Protein AF-A0A2N5Z2W6-F1 (afdb_monomer_lite)

Secondary structure (DSSP, 8-state):
----------------------------------S-EEEEEEESSEEEEEEEES-EEE-TTSS-EEEE-TT-EEEEEEEETTEEEEEEEEE-TTS-EEEEEEETTEEE-IIIIIHHHHHHHHHHHHHHH-TTHHHHHHHHHHHHHHHHHHHHHHHHHHSTTS-S-------TT--EEEEESS--HHHHHHHHHHHTS---HHHHHHHHHHHHT-S-HHHHHHHHHHHHHH----HHHHHHHHHHHHT---HHHHHHHHHHHHHHS---TTTHHHHHHHHHT---HHHHHTT-

Radius of gyration: 26.58 Å; chains: 1; bounding box: 57×107×74 Å

Sequence (292 aa):
MKARLVLLLSFIFLAPCFIEARENVGARNDEGDSREHFYKSKDSFSSYEIEYRGKITVSDNDKDVTAIEPNGYLKITKSSFGNSRTIEIESDKQGKLTKKFYDGRKEIAFQPDGQRWLEEILIDVIHKTGIGGKDRILRIYNKGGVNAVLDEVEDFERNSGYSYYKTTNHALFYFESIEYDGYNAKYLYYKTLVNDIKLSKEEVVKVLKAINEISSNSTKGTLLREILNKYELDSYSMEKFLDAVETLSYNTERGNTLRAFLKKYPLDHENSREFFDVIGGMSINSEKCNVI

pLDDT: mean 82.2, std 20.25, range [27.84, 98.69]

Foldseek 3Di:
DDDDDDDDDDDDDDDDPPDPPPPDLPFDDPDFDQDKWWKWKDKPFKIKIKIWGTAWAADLLLQGTDWGPAQIKIWIWIGGRRWIKIWIWGQHNVGDIDIWIDTVNDTDDCPPPVSVVSRVCRVVVCQRAVRNVLVNLVSQCVVPNLVSLVVVLVVCVVVPVNDDDPPDDDPDGMDMDIDTDDDHSSLVSLCSCLPSDDDDLVSLLVSLVSLLPDPDLVSSLVSLLSNLVPDDHDLVSLLSSLSSLLSNPDLQSSLVSLQSVCVRDPDDPSRPVSSVVSLVSDDDVVSSVSND

Structure (mmCIF, N/CA/C/O backbone):
data_AF-A0A2N5Z2W6-F1
#
_entry.id   AF-A0A2N5Z2W6-F1
#
loop_
_atom_site.group_PDB
_atom_site.id
_atom_site.type_symbol
_atom_site.label_atom_id
_atom_site.label_alt_id
_atom_site.label_comp_id
_atom_site.label_asym_id
_atom_site.label_entity_id
_atom_site.label_seq_id
_atom_site.pdbx_PDB_ins_code
_atom_site.Cartn_x
_atom_site.Cartn_y
_atom_site.Cartn_z
_atom_site.occupancy
_atom_site.B_iso_or_equiv
_atom_site.auth_seq_id
_atom_site.auth_comp_id
_atom_site.auth_asym_id
_atom_site.auth_atom_id
_atom_site.pdbx_PDB_model_num
ATOM 1 N N . MET A 1 1 ? -6.894 -76.158 -44.603 1.00 46.47 1 MET A N 1
ATOM 2 C CA . MET A 1 1 ? -5.965 -75.565 -43.613 1.00 46.47 1 MET A CA 1
ATOM 3 C C . MET A 1 1 ? -5.254 -74.356 -44.216 1.00 46.47 1 MET A C 1
ATOM 5 O O . MET A 1 1 ? -4.254 -74.531 -44.896 1.00 46.47 1 MET A O 1
ATOM 9 N N . LYS A 1 2 ? -5.789 -73.146 -44.010 1.00 36.22 2 LYS A N 1
ATOM 10 C CA . LYS A 1 2 ? -5.073 -71.861 -44.118 1.00 36.22 2 LYS A CA 1
ATOM 11 C C . LYS A 1 2 ? -5.778 -70.891 -43.164 1.00 36.22 2 LYS A C 1
ATOM 13 O O . LYS A 1 2 ? -6.941 -70.570 -43.383 1.00 36.22 2 LYS A O 1
ATOM 18 N N . ALA A 1 3 ? -5.108 -70.524 -42.075 1.00 39.38 3 ALA A N 1
ATOM 19 C CA . ALA A 1 3 ? -5.599 -69.560 -41.098 1.00 39.38 3 ALA A CA 1
ATOM 20 C C . ALA A 1 3 ? -5.534 -68.143 -41.692 1.00 39.38 3 ALA A C 1
ATOM 22 O O . ALA A 1 3 ? -4.544 -67.794 -42.337 1.00 39.38 3 ALA A O 1
ATOM 23 N N . ARG A 1 4 ? -6.575 -67.331 -41.486 1.00 44.16 4 ARG A N 1
ATOM 24 C CA . ARG A 1 4 ? -6.539 -65.887 -41.742 1.00 44.16 4 ARG A CA 1
ATOM 25 C C . ARG A 1 4 ? -6.770 -65.152 -40.426 1.00 44.16 4 ARG A C 1
ATOM 27 O O . ARG A 1 4 ? -7.798 -65.318 -39.781 1.00 44.16 4 ARG A O 1
ATOM 34 N N . LEU A 1 5 ? -5.739 -64.403 -40.056 1.00 36.78 5 LEU A N 1
ATOM 35 C CA . LEU A 1 5 ? -5.607 -63.529 -38.902 1.00 36.78 5 LEU A CA 1
ATOM 36 C C . LEU A 1 5 ? -6.562 -62.332 -39.053 1.00 36.78 5 LEU A C 1
ATOM 38 O O . LEU A 1 5 ? -6.529 -61.644 -40.071 1.00 36.78 5 LEU A O 1
ATOM 42 N N . VAL A 1 6 ? -7.413 -62.104 -38.053 1.00 40.53 6 VAL A N 1
ATOM 43 C CA . VAL A 1 6 ? -8.263 -60.911 -37.935 1.00 40.53 6 VAL A CA 1
ATOM 44 C C . VAL A 1 6 ? -7.443 -59.823 -37.242 1.00 40.53 6 VAL A C 1
ATOM 46 O O . VAL A 1 6 ? -6.973 -60.037 -36.128 1.00 40.53 6 VAL A O 1
ATOM 49 N N . LEU A 1 7 ? -7.265 -58.670 -37.893 1.00 34.62 7 LEU A N 1
ATOM 50 C CA . LEU A 1 7 ? -6.649 -57.482 -37.300 1.00 34.62 7 LEU A CA 1
ATOM 51 C C . LEU A 1 7 ? -7.752 -56.444 -37.051 1.00 34.62 7 LEU A C 1
ATOM 53 O O . LEU A 1 7 ? -8.287 -55.858 -37.990 1.00 34.62 7 LEU A O 1
ATOM 57 N N . LEU A 1 8 ? -8.130 -56.268 -35.786 1.00 36.56 8 LEU A N 1
ATOM 58 C CA . LEU A 1 8 ? -9.071 -55.244 -35.330 1.00 36.56 8 LEU A CA 1
ATOM 59 C C . LEU A 1 8 ? -8.289 -53.944 -35.088 1.00 36.56 8 LEU A C 1
ATOM 61 O O . LEU A 1 8 ? -7.510 -53.854 -34.143 1.00 36.56 8 LEU A O 1
ATOM 65 N N . LEU A 1 9 ? -8.482 -52.947 -35.955 1.00 36.19 9 LEU A N 1
ATOM 66 C CA . LEU A 1 9 ? -8.007 -51.578 -35.743 1.00 36.19 9 LEU A CA 1
ATOM 67 C C . LEU A 1 9 ? -8.943 -50.866 -34.757 1.00 36.19 9 LEU A C 1
ATOM 69 O O . LEU A 1 9 ? -10.065 -50.502 -35.104 1.00 36.19 9 LEU A O 1
ATOM 73 N N . SER A 1 10 ? -8.479 -50.654 -33.529 1.00 35.72 10 SER A N 1
ATOM 74 C CA . SER A 1 10 ? -9.138 -49.795 -32.545 1.00 35.72 10 SER A CA 1
ATOM 75 C C . SER A 1 10 ? -8.771 -48.328 -32.795 1.00 35.72 10 SER A C 1
ATOM 77 O O . SER A 1 10 ? -7.641 -47.916 -32.535 1.00 35.72 10 SER A O 1
ATOM 79 N N . PHE A 1 11 ? -9.726 -47.532 -33.280 1.00 38.47 11 PHE A N 1
ATOM 80 C CA . PHE A 1 11 ? -9.644 -46.070 -33.280 1.00 38.47 11 PHE A CA 1
ATOM 81 C C . PHE A 1 11 ? -9.959 -45.549 -31.871 1.00 38.47 11 PHE A C 1
ATOM 83 O O . PHE A 1 11 ? -11.106 -45.592 -31.429 1.00 38.47 11 PHE A O 1
ATOM 90 N N . ILE A 1 12 ? -8.942 -45.061 -31.160 1.00 40.66 12 ILE A N 1
ATOM 91 C CA . ILE A 1 12 ? -9.112 -44.314 -29.909 1.00 40.66 12 ILE A CA 1
ATOM 92 C C . ILE A 1 12 ? -9.336 -42.847 -30.290 1.00 40.66 12 ILE A C 1
ATOM 94 O O . ILE A 1 12 ? -8.413 -42.163 -30.726 1.00 40.66 12 ILE A O 1
ATOM 98 N N . PHE A 1 13 ? -10.573 -42.368 -30.149 1.00 39.34 13 PHE A N 1
ATOM 99 C CA . PHE A 1 13 ? -10.890 -40.941 -30.207 1.00 39.34 13 PHE A CA 1
ATOM 100 C C . PHE A 1 13 ? -10.381 -40.271 -28.921 1.00 39.34 13 PHE A C 1
ATOM 102 O O . PHE A 1 13 ? -10.945 -40.456 -27.844 1.00 39.34 13 PHE A O 1
ATOM 109 N N . LEU A 1 14 ? -9.297 -39.503 -29.035 1.00 35.00 14 LEU A N 1
ATOM 110 C CA . LEU A 1 14 ? -8.819 -38.580 -28.004 1.00 35.00 14 LEU A CA 1
ATOM 111 C C . LEU A 1 14 ? -9.753 -37.363 -27.964 1.00 35.00 14 LEU A C 1
ATOM 113 O O . LEU A 1 14 ? -9.721 -36.518 -28.856 1.00 35.00 14 LEU A O 1
ATOM 117 N N . ALA A 1 15 ? -10.594 -37.277 -26.934 1.00 35.69 15 ALA A N 1
ATOM 118 C CA . ALA A 1 15 ? -11.305 -36.045 -26.611 1.00 35.69 15 ALA A CA 1
ATOM 119 C C . ALA A 1 15 ? -10.302 -35.021 -26.038 1.00 35.69 15 ALA A C 1
ATOM 121 O O . ALA A 1 15 ? -9.572 -35.364 -25.103 1.00 35.69 15 ALA A O 1
ATOM 122 N N . PRO A 1 16 ? -10.237 -33.778 -26.552 1.00 38.16 16 PRO A N 1
ATOM 123 C CA . PRO A 1 16 ? -9.419 -32.743 -25.940 1.00 38.16 16 PRO A CA 1
ATOM 124 C C . PRO A 1 16 ? -10.056 -32.325 -24.611 1.00 38.16 16 PRO A C 1
ATOM 126 O O . PRO A 1 16 ? -11.129 -31.723 -24.564 1.00 38.16 16 PRO A O 1
ATOM 129 N N . CYS A 1 17 ? -9.388 -32.679 -23.517 1.00 31.62 17 CYS A N 1
ATOM 130 C CA . CYS A 1 17 ? -9.684 -32.166 -22.190 1.00 31.62 17 CYS A CA 1
ATOM 131 C C . CYS A 1 17 ? -9.234 -30.699 -22.142 1.00 31.62 17 CYS A C 1
ATOM 133 O O . CYS A 1 17 ? -8.052 -30.410 -21.971 1.00 31.62 17 CYS A O 1
ATOM 135 N N . PHE A 1 18 ? -10.168 -29.769 -22.340 1.00 34.56 18 PHE A N 1
ATOM 136 C CA . PHE A 1 18 ? -9.945 -28.370 -21.995 1.00 34.56 18 PHE A CA 1
ATOM 137 C C . PHE A 1 18 ? -10.050 -28.243 -20.474 1.00 34.56 18 PHE A C 1
ATOM 139 O O . PHE A 1 18 ? -11.140 -28.210 -19.908 1.00 34.56 18 PHE A O 1
ATOM 146 N N . ILE A 1 19 ? -8.897 -28.228 -19.808 1.00 33.16 19 ILE A N 1
ATOM 147 C CA . ILE A 1 19 ? -8.788 -27.790 -18.419 1.00 33.16 19 ILE A CA 1
ATOM 148 C C . ILE A 1 19 ? -8.805 -26.261 -18.449 1.00 33.16 19 ILE A C 1
ATOM 150 O O . ILE A 1 19 ? -7.805 -25.630 -18.787 1.00 33.16 19 ILE A O 1
ATOM 154 N N . GLU A 1 20 ? -9.938 -25.655 -18.100 1.00 33.06 20 GLU A N 1
ATOM 155 C CA . GLU A 1 20 ? -9.954 -24.252 -17.692 1.00 33.06 20 GLU A CA 1
ATOM 156 C C . GLU A 1 20 ? -9.278 -24.153 -16.321 1.00 33.06 20 GLU A C 1
ATOM 158 O O . GLU A 1 20 ? -9.860 -24.460 -15.279 1.00 33.06 20 GLU A O 1
ATOM 163 N N . ALA A 1 21 ? -8.007 -23.757 -16.321 1.00 27.84 21 ALA A N 1
ATOM 164 C CA . ALA A 1 21 ? -7.318 -23.370 -15.105 1.00 27.84 21 ALA A CA 1
ATOM 165 C C . ALA A 1 21 ? -7.949 -22.068 -14.586 1.00 27.84 21 ALA A C 1
ATOM 167 O O . ALA A 1 21 ? -7.664 -20.983 -15.090 1.00 27.84 21 ALA A O 1
ATOM 168 N N . ARG A 1 22 ? -8.803 -22.158 -13.559 1.00 32.12 22 ARG A N 1
ATOM 169 C CA . ARG A 1 22 ? -9.068 -21.007 -12.688 1.00 32.12 22 ARG A CA 1
ATOM 170 C C . ARG A 1 22 ? -7.771 -20.696 -11.947 1.00 32.12 22 ARG A C 1
ATOM 172 O O . ARG A 1 22 ? -7.439 -21.359 -10.966 1.00 32.12 22 ARG A O 1
ATOM 179 N N . GLU A 1 23 ? -7.025 -19.718 -12.450 1.00 29.81 23 GLU A N 1
ATOM 180 C CA . GLU A 1 23 ? -5.866 -19.146 -11.769 1.00 29.81 23 GLU A CA 1
ATOM 181 C C . GLU A 1 23 ? -6.401 -18.388 -10.541 1.00 29.81 23 GLU A C 1
ATOM 183 O O . GLU A 1 23 ? -6.755 -17.213 -10.604 1.00 29.81 23 GLU A O 1
ATOM 188 N N . ASN A 1 24 ? -6.569 -19.099 -9.422 1.00 31.22 24 ASN A N 1
ATOM 189 C CA . ASN A 1 24 ? -6.778 -18.459 -8.131 1.00 31.22 24 ASN A CA 1
ATOM 190 C C . ASN A 1 24 ? -5.564 -17.558 -7.900 1.00 31.22 24 ASN A C 1
ATOM 192 O O . ASN A 1 24 ? -4.447 -18.060 -7.769 1.00 31.22 24 ASN A O 1
ATOM 196 N N . VAL A 1 25 ? -5.787 -16.244 -7.873 1.00 33.44 25 VAL A N 1
ATOM 197 C CA . VAL A 1 25 ? -4.807 -15.251 -7.427 1.00 33.44 25 VAL A CA 1
ATOM 198 C C . VAL A 1 25 ? -4.473 -15.592 -5.976 1.00 33.44 25 VAL A C 1
ATOM 200 O O . VAL A 1 25 ? -5.168 -15.202 -5.041 1.00 33.44 25 VAL A O 1
ATOM 203 N N . GLY A 1 26 ? -3.460 -16.435 -5.792 1.00 27.97 26 GLY A N 1
ATOM 204 C CA . GLY A 1 26 ? -2.957 -16.820 -4.489 1.00 27.97 26 GLY A CA 1
ATOM 205 C C . GLY A 1 26 ? -2.232 -15.626 -3.900 1.00 27.97 26 GLY A C 1
ATOM 206 O O . GLY A 1 26 ? -1.064 -15.402 -4.213 1.00 27.97 26 GLY A O 1
ATOM 207 N N . ALA A 1 27 ? -2.927 -14.854 -3.064 1.00 34.81 27 ALA A N 1
ATOM 208 C CA . ALA A 1 27 ? -2.287 -13.880 -2.199 1.00 34.81 27 ALA A CA 1
ATOM 209 C C . ALA A 1 27 ? -1.181 -14.604 -1.422 1.00 34.81 27 ALA A C 1
ATOM 211 O O . ALA A 1 27 ? -1.441 -15.568 -0.701 1.00 34.81 27 ALA A O 1
ATOM 212 N N . ARG A 1 28 ? 0.068 -14.163 -1.600 1.00 37.69 28 ARG A N 1
ATOM 213 C CA . ARG A 1 28 ? 1.195 -14.630 -0.790 1.00 37.69 28 ARG A CA 1
ATOM 214 C C . ARG A 1 28 ? 0.811 -14.464 0.684 1.00 37.69 28 ARG A C 1
ATOM 216 O O . ARG A 1 28 ? 0.338 -13.385 1.052 1.00 37.69 28 ARG A O 1
ATOM 223 N N . ASN A 1 29 ? 0.975 -15.523 1.479 1.00 38.44 29 ASN A N 1
ATOM 224 C CA . ASN A 1 29 ? 0.740 -15.489 2.920 1.00 38.44 29 ASN A CA 1
ATOM 225 C C . ASN A 1 29 ? 1.670 -14.432 3.528 1.00 38.44 29 ASN A C 1
ATOM 227 O O . ASN A 1 29 ? 2.882 -14.634 3.553 1.00 38.44 29 ASN A O 1
ATOM 231 N N . ASP A 1 30 ? 1.110 -13.306 3.969 1.00 48.28 30 ASP A N 1
ATOM 232 C CA . ASP A 1 30 ? 1.801 -12.422 4.904 1.00 48.28 30 ASP A CA 1
ATOM 233 C C . ASP A 1 30 ? 1.902 -13.211 6.214 1.00 48.28 30 ASP A C 1
ATOM 235 O O . ASP A 1 30 ? 0.890 -13.457 6.873 1.00 48.28 30 ASP A O 1
ATOM 239 N N . GLU A 1 31 ? 3.095 -13.726 6.516 1.00 45.19 31 GLU A N 1
ATOM 240 C CA . GLU A 1 31 ? 3.387 -14.368 7.798 1.00 45.19 31 GLU A CA 1
ATOM 241 C C . GLU A 1 31 ? 3.023 -13.401 8.933 1.00 45.19 31 GLU A C 1
ATOM 243 O O . GLU A 1 31 ? 3.335 -12.211 8.859 1.00 45.19 31 GLU A O 1
ATOM 248 N N . GLY A 1 32 ? 2.312 -13.908 9.947 1.00 50.22 32 GLY A N 1
ATOM 249 C CA . GLY A 1 32 ? 1.756 -13.106 11.036 1.00 50.22 32 GLY A CA 1
ATOM 250 C C . GLY A 1 32 ? 2.823 -12.252 11.716 1.00 50.22 32 GLY A C 1
ATOM 251 O O . GLY A 1 32 ? 3.780 -12.773 12.292 1.00 50.22 32 GLY A O 1
ATOM 252 N N . ASP A 1 33 ? 2.663 -10.929 11.645 1.00 62.94 33 ASP A N 1
ATOM 253 C CA . ASP A 1 33 ? 3.537 -9.997 12.346 1.00 62.94 33 ASP A CA 1
ATOM 254 C C . ASP A 1 33 ? 3.122 -9.953 13.819 1.00 62.94 33 ASP A C 1
ATOM 256 O O . ASP A 1 33 ? 2.059 -9.443 14.185 1.00 62.94 33 ASP A O 1
ATOM 260 N N . SER A 1 34 ? 3.964 -10.523 14.680 1.00 70.25 34 SER A N 1
ATOM 261 C CA . SER A 1 34 ? 3.753 -10.497 16.126 1.00 70.25 34 SER A CA 1
ATOM 262 C C . SER A 1 34 ? 4.020 -9.122 16.739 1.00 70.25 34 SER A C 1
ATOM 264 O O . SER A 1 34 ? 3.770 -8.944 17.932 1.00 70.25 34 SER A O 1
ATOM 266 N N . ARG A 1 35 ? 4.580 -8.174 15.976 1.00 83.12 35 ARG A N 1
ATOM 267 C CA . ARG A 1 35 ? 4.843 -6.819 16.458 1.00 83.12 35 ARG A CA 1
ATOM 268 C C . ARG A 1 35 ? 3.547 -6.028 16.545 1.00 83.12 35 ARG A C 1
ATOM 270 O O . ARG A 1 35 ? 2.614 -6.210 15.766 1.00 83.12 35 ARG A O 1
ATOM 277 N N . GLU A 1 36 ? 3.509 -5.168 17.545 1.00 87.81 36 GLU A N 1
ATOM 278 C CA . GLU A 1 36 ? 2.483 -4.150 17.677 1.00 87.81 36 GLU A CA 1
ATOM 279 C C . GLU A 1 36 ? 2.783 -3.015 16.708 1.00 87.81 36 GLU A C 1
ATOM 281 O O . GLU A 1 36 ? 3.942 -2.608 16.580 1.00 87.81 36 GLU A O 1
ATOM 286 N N . HIS A 1 37 ? 1.736 -2.537 16.045 1.00 90.12 37 HIS A N 1
ATOM 287 C CA . HIS A 1 37 ? 1.810 -1.435 15.108 1.00 90.12 37 HIS A CA 1
ATOM 288 C C . HIS A 1 37 ? 0.968 -0.254 15.559 1.00 90.12 37 HIS A C 1
ATOM 290 O O . HIS A 1 37 ? -0.072 -0.441 16.198 1.00 90.12 37 HIS A O 1
ATOM 296 N N . PHE A 1 38 ? 1.375 0.962 15.198 1.00 89.50 38 PHE A N 1
ATOM 297 C CA . PHE A 1 38 ? 0.660 2.165 15.597 1.00 89.50 38 PHE A CA 1
ATOM 298 C C . PHE A 1 38 ? 0.732 3.338 14.611 1.00 89.50 38 PHE A C 1
ATOM 300 O O . PHE A 1 38 ? 1.690 3.539 13.866 1.00 89.50 38 PHE A O 1
ATOM 307 N N . TYR A 1 39 ? -0.297 4.178 14.692 1.00 89.12 39 TYR A N 1
ATOM 308 C CA . TYR A 1 39 ? -0.358 5.515 14.117 1.00 89.12 39 TYR A CA 1
ATOM 309 C C . TYR A 1 39 ? -0.906 6.474 15.170 1.00 89.12 39 TYR A C 1
ATOM 311 O O . TYR A 1 39 ? -1.970 6.233 15.738 1.00 89.12 39 TYR A O 1
ATOM 319 N N . LYS A 1 40 ? -0.206 7.576 15.418 1.00 89.44 40 LYS A N 1
ATOM 320 C CA . LYS A 1 40 ? -0.601 8.622 16.360 1.00 89.44 40 LYS A CA 1
ATOM 321 C C . LYS A 1 40 ? -0.455 9.976 15.688 1.00 89.44 40 LYS A C 1
ATOM 323 O O . LYS A 1 40 ? 0.638 10.364 15.294 1.00 89.44 40 LYS A O 1
ATOM 328 N N . SER A 1 41 ? -1.541 10.727 15.589 1.00 87.56 41 SER A N 1
ATOM 329 C CA . SER A 1 41 ? -1.518 12.140 15.228 1.00 87.56 41 SER A CA 1
ATOM 330 C C . SER A 1 41 ? -2.130 12.975 16.341 1.00 87.56 41 SER A C 1
ATOM 332 O O . SER A 1 41 ? -3.064 12.554 17.027 1.00 87.56 41 SER A O 1
ATOM 334 N N . LYS A 1 42 ? -1.607 14.177 16.541 1.00 86.44 42 LYS A N 1
ATOM 335 C CA . LYS A 1 42 ? -2.131 15.121 17.523 1.00 86.44 42 LYS A CA 1
ATOM 336 C C . LYS A 1 42 ? -1.949 16.536 17.020 1.00 86.44 42 LYS A C 1
ATOM 338 O O . LYS A 1 42 ? -0.855 16.893 16.595 1.00 86.44 42 LYS A O 1
ATOM 343 N N . ASP A 1 43 ? -3.002 17.328 17.129 1.00 83.88 43 ASP A N 1
ATOM 344 C CA . ASP A 1 43 ? -2.966 18.766 16.917 1.00 83.88 43 ASP A CA 1
ATOM 345 C C . ASP A 1 43 ? -3.485 19.515 18.157 1.00 83.88 43 ASP A C 1
ATOM 347 O O . ASP A 1 43 ? -3.743 18.920 19.211 1.00 83.88 43 ASP A O 1
ATOM 351 N N . SER A 1 44 ? -3.611 20.839 18.053 1.00 82.31 44 SER A N 1
ATOM 352 C CA . SER A 1 44 ? -4.079 21.698 19.146 1.00 82.31 44 SER A CA 1
ATOM 353 C C . SER A 1 44 ? -5.473 21.342 19.696 1.00 82.31 44 SER A C 1
ATOM 355 O O . SER A 1 44 ? -5.775 21.687 20.839 1.00 82.31 44 SER A O 1
ATOM 357 N N . PHE A 1 45 ? -6.329 20.672 18.923 1.00 84.50 45 PHE A N 1
ATOM 358 C CA . PHE A 1 45 ? -7.741 20.421 19.238 1.00 84.50 45 PHE A CA 1
ATOM 359 C C . PHE A 1 45 ? -8.176 18.962 19.066 1.00 84.50 45 PHE A C 1
ATOM 361 O O . PHE A 1 45 ? -9.279 18.600 19.494 1.00 84.50 45 PHE A O 1
ATOM 368 N N . SER A 1 46 ? -7.344 18.132 18.442 1.00 88.62 46 SER A N 1
ATOM 369 C CA . SER A 1 46 ? -7.669 16.758 18.099 1.00 88.62 46 SER A CA 1
ATOM 370 C C . SER A 1 46 ? -6.505 15.799 18.338 1.00 88.62 46 SER A C 1
ATOM 372 O O . SER A 1 46 ? -5.332 16.174 18.370 1.00 88.62 46 SER A O 1
ATOM 374 N N . SER A 1 47 ? -6.840 14.530 18.537 1.00 91.88 47 SER A N 1
ATOM 375 C CA . SER A 1 47 ? -5.867 13.445 18.513 1.00 91.88 47 SER A CA 1
ATOM 376 C C . SER A 1 47 ? -6.467 12.229 17.835 1.00 91.88 47 SER A C 1
ATOM 378 O O . SER A 1 47 ? -7.673 11.984 17.928 1.00 91.88 47 SER A O 1
ATOM 380 N N . TYR A 1 48 ? -5.623 11.449 17.176 1.00 93.38 48 TYR A N 1
ATOM 381 C CA . TYR A 1 48 ? -6.020 10.209 16.547 1.00 93.38 48 TYR A CA 1
ATOM 382 C C . TYR A 1 48 ? -4.951 9.149 16.773 1.00 93.38 48 TYR A C 1
ATOM 384 O O . TYR A 1 48 ? -3.825 9.295 16.319 1.00 93.38 48 TYR A O 1
ATOM 392 N N . GLU A 1 49 ? -5.308 8.100 17.495 1.00 95.06 49 GLU A N 1
ATOM 393 C CA . GLU A 1 49 ? -4.443 6.982 17.835 1.00 95.06 49 GLU A CA 1
ATOM 394 C C . GLU A 1 49 ? -5.069 5.692 17.312 1.00 95.06 49 GLU A C 1
ATOM 396 O O . GLU A 1 49 ? -6.256 5.428 17.512 1.00 95.06 49 GLU A O 1
ATOM 401 N N . ILE A 1 50 ? -4.273 4.916 16.591 1.00 95.56 50 ILE A N 1
ATOM 402 C CA . ILE A 1 50 ? -4.625 3.612 16.053 1.00 95.56 50 ILE A CA 1
ATOM 403 C C . ILE A 1 50 ? -3.511 2.671 16.482 1.00 95.56 50 ILE A C 1
ATOM 405 O O . ILE A 1 50 ? -2.348 2.943 16.205 1.00 95.56 50 ILE A O 1
ATOM 409 N N . GLU A 1 51 ? -3.866 1.573 17.131 1.00 95.44 51 GLU A N 1
ATOM 410 C CA . GLU A 1 51 ? -2.942 0.531 17.570 1.00 95.44 51 GLU A CA 1
ATOM 411 C C . GLU A 1 51 ? -3.488 -0.814 17.111 1.00 95.44 51 GLU A C 1
ATOM 413 O O . GLU A 1 51 ? -4.694 -1.059 17.200 1.00 95.44 51 GLU A O 1
ATOM 418 N N . TYR A 1 52 ? -2.634 -1.692 16.603 1.00 95.12 52 TYR A N 1
ATOM 419 C CA . TYR A 1 52 ? -3.089 -2.993 16.141 1.00 95.12 52 TYR A CA 1
ATOM 420 C C . TYR A 1 52 ? -1.997 -4.051 16.168 1.00 95.12 52 TYR A C 1
ATOM 422 O O . TYR A 1 52 ? -0.805 -3.760 16.099 1.00 95.12 52 TYR A O 1
ATOM 430 N N . ARG A 1 53 ? -2.423 -5.312 16.229 1.00 93.94 53 ARG A N 1
ATOM 431 C CA . ARG A 1 53 ? -1.542 -6.471 16.088 1.00 93.94 53 ARG A CA 1
ATOM 432 C C . ARG A 1 53 ? -2.239 -7.598 15.346 1.00 93.94 53 ARG A C 1
ATOM 434 O O . ARG A 1 53 ? -3.406 -7.893 15.611 1.00 93.94 53 ARG A O 1
ATOM 441 N N . GLY A 1 54 ? -1.465 -8.286 14.513 1.00 91.75 54 GLY A N 1
ATOM 442 C CA . GLY A 1 54 ? -1.919 -9.409 13.704 1.00 91.75 54 GLY A CA 1
ATOM 443 C C . GLY A 1 54 ? -2.614 -8.968 12.420 1.00 91.75 54 GLY A C 1
ATOM 444 O O . GLY A 1 54 ? -2.935 -7.793 12.217 1.00 91.75 54 GLY A O 1
ATOM 445 N N . LYS A 1 55 ? -2.849 -9.930 11.526 1.00 91.62 55 LYS A N 1
ATOM 446 C CA . LYS A 1 55 ? -3.544 -9.666 10.260 1.00 91.62 55 LYS A CA 1
ATOM 447 C C . LYS A 1 55 ? -5.014 -9.305 10.508 1.00 91.62 55 LYS A C 1
ATOM 449 O O . LYS A 1 55 ? -5.747 -10.085 11.112 1.00 91.62 55 LYS A O 1
ATOM 454 N N . ILE A 1 56 ? -5.455 -8.158 9.986 1.00 93.88 56 ILE A N 1
ATOM 455 C CA . ILE A 1 56 ? -6.845 -7.676 10.061 1.00 93.88 56 ILE A CA 1
ATOM 456 C C . ILE A 1 56 ? -7.506 -7.778 8.684 1.00 93.88 56 ILE A C 1
ATOM 458 O O . ILE A 1 56 ? -6.940 -7.325 7.688 1.00 93.88 56 ILE A O 1
ATOM 462 N N . THR A 1 57 ? -8.726 -8.311 8.643 1.00 94.62 57 THR A N 1
ATOM 463 C CA . THR A 1 57 ? -9.585 -8.356 7.454 1.00 94.62 57 THR A CA 1
ATOM 464 C C . THR A 1 57 ? -10.802 -7.460 7.654 1.00 94.62 57 THR A C 1
ATOM 466 O O . THR A 1 57 ? -11.490 -7.532 8.677 1.00 94.62 57 THR A O 1
ATOM 469 N N . VAL A 1 58 ? -11.078 -6.632 6.648 1.00 95.25 58 VAL A N 1
ATOM 470 C CA . VAL A 1 58 ? -12.217 -5.707 6.612 1.00 95.25 58 VAL A CA 1
ATOM 471 C C . VAL A 1 58 ? -13.282 -6.185 5.627 1.00 95.25 58 VAL A C 1
ATOM 473 O O . VAL A 1 58 ? -12.973 -6.849 4.629 1.00 95.25 58 VAL A O 1
ATOM 476 N N . SER A 1 59 ? -14.534 -5.823 5.894 1.00 95.94 59 SER A N 1
ATOM 477 C CA . SER A 1 59 ? -15.685 -6.140 5.051 1.00 95.94 59 SER A CA 1
ATOM 478 C C . SER A 1 59 ? -15.548 -5.558 3.640 1.00 95.94 59 SER A C 1
ATOM 480 O O . SER A 1 59 ? -14.795 -4.617 3.397 1.00 95.94 59 SER A O 1
ATOM 482 N N . ASP A 1 60 ? -16.308 -6.101 2.688 1.00 92.31 60 ASP A N 1
ATOM 483 C CA . ASP A 1 60 ? -16.206 -5.728 1.267 1.00 92.31 60 ASP A CA 1
ATOM 484 C C . ASP A 1 60 ? -16.627 -4.291 0.942 1.00 92.31 60 ASP A C 1
ATOM 486 O O . ASP A 1 60 ? -16.283 -3.769 -0.118 1.00 92.31 60 ASP A O 1
ATOM 490 N N . ASN A 1 61 ? -17.389 -3.670 1.839 1.00 92.94 61 ASN A N 1
ATOM 491 C CA . ASN A 1 61 ? -17.807 -2.273 1.778 1.00 92.94 61 ASN A CA 1
ATOM 492 C C . ASN A 1 61 ? -16.951 -1.355 2.673 1.00 92.94 61 ASN A C 1
ATOM 494 O O . ASN A 1 61 ? -17.309 -0.193 2.847 1.00 92.94 61 ASN A O 1
ATOM 498 N N . ASP A 1 62 ? -15.861 -1.874 3.250 1.00 92.25 62 ASP A N 1
ATOM 499 C CA . ASP A 1 62 ? -14.933 -1.150 4.128 1.00 92.25 62 ASP A CA 1
ATOM 500 C C . ASP A 1 62 ? -15.628 -0.507 5.344 1.00 92.25 62 ASP A C 1
ATOM 502 O O . ASP A 1 62 ? -15.261 0.577 5.803 1.00 92.25 62 ASP A O 1
ATOM 506 N N . LYS A 1 63 ? -16.678 -1.170 5.845 1.00 95.25 63 LYS A N 1
ATOM 507 C CA . LYS A 1 63 ? -17.561 -0.687 6.921 1.00 95.25 63 LYS A CA 1
ATOM 508 C C . LYS A 1 63 ? -17.460 -1.478 8.220 1.00 95.25 63 LYS A C 1
ATOM 510 O O . LYS A 1 63 ? -17.973 -1.033 9.240 1.00 95.25 63 LYS A O 1
ATOM 515 N N . ASP A 1 64 ? -16.798 -2.628 8.207 1.00 97.50 64 ASP A N 1
ATOM 516 C CA . ASP A 1 64 ? -16.610 -3.428 9.406 1.00 97.50 64 ASP A CA 1
ATOM 517 C C . ASP A 1 64 ? -15.292 -4.215 9.391 1.00 97.50 64 ASP A C 1
ATOM 519 O O . ASP A 1 64 ? -14.704 -4.461 8.339 1.00 97.50 64 ASP A O 1
ATOM 523 N N . VAL A 1 65 ? -14.848 -4.649 10.569 1.00 97.75 65 VAL A N 1
ATOM 524 C CA . VAL A 1 65 ? -13.776 -5.637 10.736 1.00 97.75 65 VAL A CA 1
ATOM 525 C C . VAL A 1 65 ? -14.404 -7.014 10.910 1.00 97.75 65 VAL A C 1
ATOM 527 O O . VAL A 1 65 ? -15.175 -7.240 11.850 1.00 97.75 65 VAL A O 1
ATOM 530 N N . THR A 1 66 ? -14.072 -7.930 10.003 1.00 97.19 66 THR A N 1
ATOM 531 C CA . THR A 1 66 ? -14.682 -9.266 9.920 1.00 97.19 66 THR A CA 1
ATOM 532 C C . THR A 1 66 ? -13.793 -10.360 10.489 1.00 97.19 66 THR A C 1
ATOM 534 O O . THR A 1 66 ? -14.308 -11.384 10.930 1.00 97.19 66 THR A O 1
ATOM 537 N N . ALA A 1 67 ? -12.474 -10.159 10.498 1.00 96.75 67 ALA A N 1
ATOM 538 C CA . ALA A 1 67 ? -11.535 -11.077 11.128 1.00 96.75 67 ALA A CA 1
ATOM 539 C C . ALA A 1 67 ? -10.284 -10.342 11.609 1.00 96.75 67 ALA A C 1
ATOM 541 O O . ALA A 1 67 ? -9.862 -9.344 11.028 1.00 96.75 67 ALA A O 1
ATOM 542 N N . ILE A 1 68 ? -9.684 -10.883 12.661 1.00 96.38 68 ILE A N 1
ATOM 543 C CA . ILE A 1 68 ? -8.356 -10.531 13.144 1.00 96.38 68 ILE A CA 1
ATOM 544 C C . ILE A 1 68 ? -7.678 -11.855 13.502 1.00 96.38 68 ILE A C 1
ATOM 546 O O . ILE A 1 68 ? -8.322 -12.740 14.074 1.00 96.38 68 ILE A O 1
ATOM 550 N N . GLU A 1 69 ? -6.405 -12.005 13.151 1.00 94.94 69 GLU A N 1
ATOM 551 C CA . GLU A 1 69 ? -5.582 -13.159 13.523 1.00 94.94 69 GLU A CA 1
ATOM 552 C C . GLU A 1 69 ? -5.733 -13.511 15.020 1.00 94.94 69 GLU A C 1
ATOM 554 O O . GLU A 1 69 ? -5.893 -12.599 15.837 1.00 94.94 69 GLU A O 1
ATOM 559 N N . PRO A 1 70 ? -5.711 -14.799 15.419 1.00 95.44 70 PRO A N 1
ATOM 560 C CA . PRO A 1 70 ? -5.897 -15.184 16.814 1.00 95.44 70 PRO A CA 1
ATOM 561 C C . PRO A 1 70 ? -4.972 -14.447 17.782 1.00 95.44 70 PRO A C 1
ATOM 563 O O . PRO A 1 70 ? -3.761 -14.351 17.577 1.00 95.44 70 PRO A O 1
ATOM 566 N N . ASN A 1 71 ? -5.542 -13.984 18.894 1.00 95.12 71 ASN A N 1
ATOM 567 C CA . ASN A 1 71 ? -4.901 -13.098 19.868 1.00 95.12 71 ASN A CA 1
ATOM 568 C C . ASN A 1 71 ? -4.543 -11.704 19.334 1.00 95.12 71 ASN A C 1
ATOM 570 O O . ASN A 1 71 ? -3.904 -10.966 20.070 1.00 95.12 71 ASN A O 1
ATOM 574 N N . GLY A 1 72 ? -4.859 -11.330 18.098 1.00 96.38 72 GLY A N 1
ATOM 575 C CA . GLY A 1 72 ? -4.647 -9.978 17.578 1.00 96.38 72 GLY A CA 1
ATOM 576 C C . GLY A 1 72 ? -5.687 -8.981 18.090 1.00 96.38 72 GLY A C 1
ATOM 577 O O . GLY A 1 72 ? -6.670 -9.357 18.736 1.00 96.38 72 GLY A O 1
ATOM 578 N N . TYR A 1 73 ? -5.479 -7.700 17.795 1.00 97.75 73 TYR A N 1
ATOM 579 C CA . TYR A 1 73 ? -6.427 -6.648 18.155 1.00 97.75 73 TYR A CA 1
ATOM 580 C C . TYR A 1 73 ? -6.330 -5.430 17.230 1.00 97.75 73 TYR A C 1
ATOM 582 O O . TYR A 1 73 ? -5.349 -5.256 16.509 1.00 97.75 73 TYR A O 1
ATOM 590 N N . LEU A 1 74 ? -7.354 -4.581 17.289 1.00 98.06 74 LEU A N 1
ATOM 591 C CA . LEU A 1 74 ? -7.399 -3.240 16.720 1.00 98.06 74 LEU A CA 1
ATOM 592 C C . LEU A 1 74 ? -8.024 -2.296 17.747 1.00 98.06 74 LEU A C 1
ATOM 594 O O . LEU A 1 74 ? -9.156 -2.506 18.180 1.00 98.06 74 LEU A O 1
ATOM 598 N N . LYS A 1 75 ? -7.309 -1.235 18.096 1.00 98.44 75 LYS A N 1
ATOM 599 C CA . LYS A 1 75 ? -7.780 -0.159 18.957 1.00 98.44 75 LYS A CA 1
ATOM 600 C C . LYS A 1 75 ? -7.718 1.155 18.202 1.00 98.44 75 LYS A C 1
ATOM 602 O O . LYS A 1 75 ? -6.699 1.497 17.614 1.00 98.44 75 LYS A O 1
ATOM 607 N N . ILE A 1 76 ? -8.824 1.886 18.211 1.00 98.12 76 ILE A N 1
ATOM 608 C CA . ILE A 1 76 ? -8.965 3.155 17.502 1.00 98.12 76 ILE A CA 1
ATOM 609 C C . ILE A 1 76 ? -9.496 4.182 18.490 1.00 98.12 76 ILE A C 1
ATOM 611 O O . ILE A 1 76 ? -10.630 4.054 18.939 1.00 98.12 76 ILE A O 1
ATOM 615 N N . THR A 1 77 ? -8.710 5.209 18.794 1.00 98.00 77 THR A N 1
ATOM 616 C CA . THR A 1 77 ? -9.089 6.318 19.676 1.00 98.00 77 THR A CA 1
ATOM 617 C C . THR A 1 77 ? -9.030 7.630 18.911 1.00 98.00 77 THR A C 1
ATOM 619 O O . THR A 1 77 ? -7.965 8.043 18.458 1.00 98.00 77 THR A O 1
ATOM 622 N N . LYS A 1 78 ? -10.159 8.333 18.799 1.00 95.38 78 LYS A N 1
ATOM 623 C CA . LYS A 1 78 ? -10.216 9.668 18.187 1.00 95.38 78 LYS A CA 1
ATOM 624 C C . LYS A 1 78 ? -10.786 10.660 19.184 1.00 95.38 78 LYS A C 1
ATOM 626 O O . LYS A 1 78 ? -11.857 10.431 19.746 1.00 95.38 78 LYS A O 1
ATOM 631 N N . SER A 1 79 ? -10.090 11.775 19.363 1.00 94.25 79 SER A N 1
ATOM 632 C CA . SER A 1 79 ? -10.520 12.868 20.228 1.00 94.25 79 SER A CA 1
ATOM 633 C C . SER A 1 79 ? -10.638 14.163 19.439 1.00 94.25 79 SER A C 1
ATOM 635 O O . SER A 1 79 ? -9.807 14.447 18.580 1.00 94.25 79 SER A O 1
ATOM 637 N N . SER A 1 80 ? -11.664 14.958 19.728 1.00 90.12 80 SER A N 1
ATOM 638 C CA . SER A 1 80 ? -11.875 16.274 19.125 1.00 90.12 80 SER A CA 1
ATOM 639 C C . SER A 1 80 ? -12.643 17.172 20.090 1.00 90.12 80 SER A C 1
ATOM 641 O O . SER A 1 80 ? -13.686 16.777 20.617 1.00 90.12 80 SER A O 1
ATOM 643 N N . PHE A 1 81 ? -12.113 18.370 20.351 1.00 84.88 81 PHE A N 1
ATOM 644 C CA . PHE A 1 81 ? -12.727 19.370 21.236 1.00 84.88 81 PHE A CA 1
ATOM 645 C C . PHE A 1 81 ? -13.146 18.808 22.609 1.00 84.88 81 PHE A C 1
ATOM 647 O O . PHE A 1 81 ? -14.235 19.080 23.106 1.00 84.88 81 PHE A O 1
ATOM 654 N N . GLY A 1 82 ? -12.286 17.986 23.220 1.00 81.06 82 GLY A N 1
ATOM 655 C CA . GLY A 1 82 ? -12.517 17.397 24.546 1.00 81.06 82 GLY A CA 1
ATOM 656 C C . GLY A 1 82 ? -13.433 16.166 24.573 1.00 81.06 82 GLY A C 1
ATOM 657 O O . GLY A 1 82 ? -13.485 15.490 25.597 1.00 81.06 82 GLY A O 1
ATOM 658 N N . ASN A 1 83 ? -14.093 15.826 23.462 1.00 90.75 83 ASN A N 1
ATOM 659 C CA . ASN A 1 83 ? -14.805 14.557 23.313 1.00 90.75 83 ASN A CA 1
ATOM 660 C C . ASN A 1 83 ? -13.840 13.486 22.807 1.00 90.75 83 ASN A C 1
ATOM 662 O O . ASN A 1 83 ? -12.986 13.779 21.970 1.00 90.75 83 ASN A O 1
ATOM 666 N N . SER A 1 84 ? -13.983 12.253 23.285 1.00 95.38 84 SER A N 1
ATOM 667 C CA . SER A 1 84 ? -13.146 11.126 22.873 1.00 95.38 84 SER A CA 1
ATOM 668 C C . SER A 1 84 ? -14.005 9.894 22.662 1.00 95.38 84 SER A C 1
ATOM 670 O O . SER A 1 84 ? -14.923 9.646 23.438 1.00 95.38 84 SER A O 1
ATOM 672 N N . ARG A 1 85 ? -13.716 9.134 21.612 1.00 97.88 85 ARG A N 1
ATOM 673 C CA . ARG A 1 85 ? -14.356 7.852 21.332 1.00 97.88 85 ARG A CA 1
ATOM 674 C C . ARG A 1 85 ? -13.289 6.807 21.088 1.00 97.88 85 ARG A C 1
ATOM 676 O O . ARG A 1 85 ? -12.303 7.095 20.404 1.00 97.88 85 ARG A O 1
ATOM 683 N N . THR A 1 86 ? -13.525 5.606 21.606 1.00 98.62 86 THR A N 1
ATOM 684 C CA . THR A 1 86 ? -12.626 4.469 21.414 1.00 98.62 86 THR A CA 1
ATOM 685 C C . THR A 1 86 ? -13.397 3.230 20.984 1.00 98.62 86 THR A C 1
ATOM 687 O O . THR A 1 86 ? -14.400 2.877 21.599 1.00 98.62 86 THR A O 1
ATOM 690 N N . ILE A 1 87 ? -12.908 2.552 19.947 1.00 98.69 87 ILE A N 1
ATOM 691 C CA . ILE A 1 87 ? -13.307 1.193 19.575 1.00 98.69 87 ILE A CA 1
ATOM 692 C C . ILE A 1 87 ? -12.143 0.273 19.906 1.00 98.69 87 ILE A C 1
ATOM 694 O O . ILE A 1 87 ? -11.007 0.560 19.531 1.00 98.69 87 ILE A O 1
ATOM 698 N N . GLU A 1 88 ? -12.444 -0.845 20.558 1.00 98.62 88 GLU A N 1
ATOM 699 C CA . GLU A 1 88 ? -11.506 -1.948 20.768 1.00 98.62 88 GLU A CA 1
ATOM 700 C C . GLU A 1 88 ? -12.101 -3.219 20.161 1.00 98.62 88 GLU A C 1
ATOM 702 O O . GLU A 1 88 ? -13.219 -3.613 20.498 1.00 98.62 88 GLU A O 1
ATOM 707 N N . ILE A 1 89 ? -11.370 -3.840 19.239 1.00 98.62 89 ILE A N 1
ATOM 708 C CA . ILE A 1 89 ? -11.723 -5.106 18.599 1.00 98.62 89 ILE A CA 1
ATOM 709 C C . ILE A 1 89 ? -10.625 -6.104 18.931 1.00 98.62 89 ILE A C 1
ATOM 711 O O . ILE A 1 89 ? -9.497 -5.954 18.476 1.00 98.62 89 ILE A O 1
ATOM 715 N N . GLU A 1 90 ? -10.951 -7.126 19.709 1.00 98.25 90 GLU A N 1
ATOM 716 C CA . GLU A 1 90 ? -10.009 -8.163 20.130 1.00 98.25 90 GLU A CA 1
ATOM 717 C C . GLU A 1 90 ? -10.392 -9.506 19.516 1.00 98.25 90 GLU A C 1
ATOM 719 O O . GLU A 1 90 ? -11.576 -9.836 19.428 1.00 98.25 90 GLU A O 1
ATOM 724 N N . SER A 1 91 ? -9.389 -10.286 19.118 1.00 98.12 91 SER A N 1
ATOM 725 C CA . SER A 1 91 ? -9.545 -11.661 18.648 1.00 98.12 91 SER A CA 1
ATOM 726 C C . SER A 1 91 ? -9.103 -12.635 19.725 1.00 98.12 91 SER A C 1
ATOM 728 O O . SER A 1 91 ? -7.972 -12.556 20.206 1.00 98.12 91 SER A O 1
ATOM 730 N N . ASP A 1 92 ? -9.959 -13.581 20.103 1.00 97.19 92 ASP A N 1
ATOM 731 C CA . ASP A 1 92 ? -9.552 -14.638 21.028 1.00 97.19 92 ASP A CA 1
ATOM 732 C C . ASP A 1 92 ? -8.630 -15.684 20.360 1.00 97.19 92 ASP A C 1
ATOM 734 O O . ASP A 1 92 ? -8.231 -15.577 19.197 1.00 97.19 92 ASP A O 1
ATOM 738 N N . LYS A 1 93 ? -8.267 -16.733 21.108 1.00 95.56 93 LYS A N 1
ATOM 739 C CA . LYS A 1 93 ? -7.407 -17.827 20.620 1.00 95.56 93 LYS A CA 1
ATOM 740 C C . LYS A 1 93 ? -8.025 -18.620 19.461 1.00 95.56 93 LYS A C 1
ATOM 742 O O . LYS A 1 93 ? -7.312 -19.380 18.812 1.00 95.56 93 LYS A O 1
ATOM 747 N N . GLN A 1 94 ? -9.329 -18.488 19.232 1.00 95.12 94 GLN A N 1
ATOM 748 C CA . GLN A 1 94 ? -10.083 -19.155 18.175 1.00 95.12 94 GLN A CA 1
ATOM 749 C C . GLN A 1 94 ? -10.406 -18.210 17.008 1.00 95.12 94 GLN A C 1
ATOM 751 O O . GLN A 1 94 ? -11.052 -18.636 16.052 1.00 95.12 94 GLN A O 1
ATOM 756 N N . GLY A 1 95 ? -9.958 -16.950 17.055 1.00 93.56 95 GLY A N 1
ATOM 757 C CA . GLY A 1 95 ? -10.255 -15.956 16.026 1.00 93.56 95 GLY A CA 1
ATOM 758 C C . GLY A 1 95 ? -11.622 -15.281 16.189 1.00 93.56 95 GLY A C 1
ATOM 759 O O . GLY A 1 95 ? -12.079 -14.590 15.277 1.00 93.56 95 GLY A O 1
ATOM 760 N N . LYS A 1 96 ? -12.325 -15.503 17.309 1.00 97.88 96 LYS A N 1
ATOM 761 C CA . LYS A 1 96 ? -13.635 -14.893 17.550 1.00 97.88 96 LYS A CA 1
ATOM 762 C C . LYS A 1 96 ? -13.447 -13.458 18.030 1.00 97.88 96 LYS A C 1
ATOM 764 O O . LYS A 1 96 ? -12.745 -13.203 19.007 1.00 97.88 96 LYS A O 1
ATOM 769 N N . LEU A 1 97 ? -14.138 -12.537 17.362 1.00 98.25 97 LEU A N 1
ATOM 770 C CA . LEU A 1 97 ? -14.043 -11.112 17.648 1.00 98.25 97 LEU A CA 1
ATOM 771 C C . LEU A 1 97 ? -14.956 -10.681 18.797 1.00 98.25 97 LEU A C 1
ATOM 773 O O . LEU A 1 97 ? -16.137 -11.034 18.840 1.00 98.25 97 LEU A O 1
ATOM 777 N N . THR A 1 98 ? -14.421 -9.836 19.673 1.00 98.38 98 THR A N 1
ATOM 778 C CA . THR A 1 98 ? -15.180 -9.040 20.643 1.00 98.38 98 THR A CA 1
ATOM 779 C C . THR A 1 98 ? -14.980 -7.567 20.321 1.00 98.38 98 THR A C 1
ATOM 781 O O . THR A 1 98 ? -13.846 -7.133 20.160 1.00 98.38 98 THR A O 1
ATOM 784 N N . LYS A 1 99 ? -16.074 -6.802 20.222 1.00 98.50 99 LYS A N 1
ATOM 785 C CA . LYS A 1 99 ? -16.049 -5.365 19.915 1.00 98.50 99 LYS A CA 1
ATOM 786 C C . LYS A 1 99 ? -16.589 -4.575 21.100 1.00 98.50 99 LYS A C 1
ATOM 788 O O . LYS A 1 99 ? -17.705 -4.839 21.546 1.00 98.50 99 LYS A O 1
ATOM 793 N N . LYS A 1 100 ? -15.818 -3.607 21.584 1.00 98.62 100 LYS A N 1
ATOM 794 C CA . LYS A 1 100 ? -16.199 -2.680 22.656 1.00 98.62 100 LYS A CA 1
ATOM 795 C C . LYS A 1 100 ? -16.177 -1.253 22.137 1.00 98.62 100 LYS A C 1
ATOM 797 O O . LYS A 1 100 ? -15.383 -0.920 21.256 1.00 98.62 100 LYS A O 1
ATOM 802 N N . PHE A 1 101 ? -17.059 -0.423 22.681 1.00 98.69 101 PHE A N 1
ATOM 803 C CA . PHE A 1 101 ? -17.158 0.985 22.331 1.00 98.69 101 PHE A CA 1
ATOM 804 C C . PHE A 1 101 ? -17.201 1.842 23.591 1.00 98.69 101 PHE A C 1
ATOM 806 O O . PHE A 1 101 ? -17.948 1.555 24.527 1.00 98.69 101 PHE A O 1
ATOM 813 N N . TYR A 1 102 ? -16.403 2.901 23.596 1.00 98.44 102 TYR A N 1
ATOM 814 C CA . TYR A 1 102 ? -16.281 3.832 24.704 1.00 98.44 102 TYR A CA 1
ATOM 815 C C . TYR A 1 102 ? -16.608 5.247 24.238 1.00 98.44 102 TYR A C 1
ATOM 817 O O . TYR A 1 102 ? -16.069 5.713 23.231 1.00 98.44 102 TYR A O 1
ATOM 825 N N . ASP A 1 103 ? -17.452 5.934 25.007 1.00 96.56 103 ASP A N 1
ATOM 826 C CA . ASP A 1 103 ? -17.655 7.381 24.923 1.00 96.56 103 ASP A CA 1
ATOM 827 C C . ASP A 1 103 ? -16.984 8.032 26.142 1.00 96.56 103 ASP A C 1
ATOM 829 O O . ASP A 1 103 ? -17.371 7.830 27.302 1.00 96.56 103 ASP A O 1
ATOM 833 N N . GLY A 1 104 ? -15.872 8.717 25.890 1.00 94.94 104 GLY A N 1
ATOM 834 C CA . GLY A 1 104 ? -14.899 9.093 26.905 1.00 94.94 104 GLY A CA 1
ATOM 835 C C . GLY A 1 104 ? -14.345 7.863 27.629 1.00 94.94 104 GLY A C 1
ATOM 836 O O . GLY A 1 104 ? -13.686 7.014 27.041 1.00 94.94 104 GLY A O 1
ATOM 837 N N . ARG A 1 105 ? -14.598 7.772 28.939 1.00 93.44 105 ARG A N 1
ATOM 838 C CA . ARG A 1 105 ? -14.147 6.650 29.789 1.00 93.44 105 ARG A CA 1
ATOM 839 C C . ARG A 1 105 ? -15.217 5.580 30.003 1.00 93.44 105 ARG A C 1
ATOM 841 O O . ARG A 1 105 ? -14.967 4.607 30.709 1.00 93.44 105 ARG A O 1
ATOM 848 N N . LYS A 1 106 ? -16.430 5.790 29.488 1.00 96.81 106 LYS A N 1
ATOM 849 C CA . LYS A 1 106 ? -17.574 4.925 29.763 1.00 96.81 106 LYS A CA 1
ATOM 850 C C . LYS A 1 106 ? -17.752 3.933 28.624 1.00 96.81 106 LYS A C 1
ATOM 852 O O . LYS A 1 106 ? -17.983 4.346 27.492 1.00 96.81 106 LYS A O 1
ATOM 857 N N . GLU A 1 107 ? -17.711 2.645 28.948 1.00 97.81 107 GLU A N 1
ATOM 858 C CA . GLU A 1 107 ? -18.147 1.604 28.019 1.00 97.81 107 GLU A CA 1
ATOM 859 C C . GLU A 1 107 ? -19.655 1.723 27.793 1.00 97.81 107 GLU A C 1
ATOM 861 O O . GLU A 1 107 ? -20.443 1.818 28.743 1.00 97.81 107 GLU A O 1
ATOM 866 N N . ILE A 1 108 ? -20.053 1.735 26.528 1.00 96.50 108 ILE A N 1
ATOM 867 C CA . ILE A 1 108 ? -21.448 1.739 26.102 1.00 96.50 108 ILE A CA 1
ATOM 868 C C . ILE A 1 108 ? -21.675 0.615 25.090 1.00 96.50 108 ILE A C 1
ATOM 870 O O . ILE A 1 108 ? -20.736 -0.020 24.610 1.00 96.50 108 ILE A O 1
ATOM 874 N N . ALA A 1 109 ? -22.941 0.329 24.786 1.00 97.06 109 ALA A N 1
ATOM 875 C CA . ALA A 1 109 ? -23.276 -0.722 23.836 1.00 97.06 109 ALA A CA 1
ATOM 876 C C . ALA A 1 109 ? -22.630 -0.444 22.468 1.00 97.06 109 ALA A C 1
ATOM 878 O O . ALA A 1 109 ? -22.768 0.646 21.914 1.00 97.06 109 ALA A O 1
ATOM 879 N N . PHE A 1 110 ? -21.951 -1.450 21.908 1.00 97.62 110 PHE A N 1
ATOM 880 C CA . PHE A 1 110 ? -21.332 -1.329 20.587 1.00 97.62 110 PHE A CA 1
ATOM 881 C C . PHE A 1 110 ? -22.378 -1.098 19.487 1.00 97.62 110 PHE A C 1
ATOM 883 O O . PHE A 1 110 ? -22.146 -0.332 18.559 1.00 97.62 110 PHE A O 1
ATOM 890 N N . GLN A 1 111 ? -23.551 -1.726 19.595 1.00 96.75 111 GLN A N 1
ATOM 891 C CA . GLN A 1 111 ? -24.659 -1.503 18.669 1.00 96.75 111 GLN A CA 1
ATOM 892 C C . GLN A 1 111 ? -25.698 -0.549 19.282 1.00 96.75 111 GLN A C 1
ATOM 894 O O . GLN A 1 111 ? -26.065 -0.743 20.444 1.00 96.75 111 GLN A O 1
ATOM 899 N N . PRO A 1 112 ? -26.227 0.425 18.515 1.00 96.81 112 PRO A N 1
ATOM 900 C CA . PRO A 1 112 ? -25.881 0.738 17.121 1.00 96.81 112 PRO A CA 1
ATOM 901 C C . PRO A 1 112 ? -24.720 1.740 16.971 1.00 96.81 112 PRO A C 1
ATOM 903 O O . PRO A 1 112 ? -24.184 1.899 15.876 1.00 96.81 112 PRO A O 1
ATOM 906 N N . ASP A 1 113 ? -24.359 2.462 18.034 1.00 96.19 113 ASP A N 1
ATOM 907 C CA . ASP A 1 113 ? -23.551 3.682 17.903 1.00 96.19 113 ASP A CA 1
ATOM 908 C C . ASP A 1 113 ? -22.069 3.413 17.625 1.00 96.19 113 ASP A C 1
ATOM 910 O O . ASP A 1 113 ? -21.474 4.095 16.792 1.00 96.19 113 ASP A O 1
ATOM 914 N N . GLY A 1 114 ? -21.486 2.392 18.255 1.00 97.12 114 GLY A N 1
ATOM 915 C CA . GLY A 1 114 ? -20.114 1.960 17.978 1.00 97.12 114 GLY A CA 1
ATOM 916 C C . GLY A 1 114 ? -19.954 1.421 16.559 1.00 97.12 114 GLY A C 1
ATOM 917 O O . GLY A 1 114 ? -18.984 1.757 15.887 1.00 97.12 114 GLY A O 1
ATOM 918 N N . GLN A 1 115 ? -20.938 0.668 16.061 1.00 97.88 115 GLN A N 1
ATOM 919 C CA . GLN A 1 115 ? -20.970 0.228 14.665 1.00 97.88 115 GLN A CA 1
ATOM 920 C C . GLN A 1 115 ? -21.020 1.417 13.709 1.00 97.88 115 GLN A C 1
ATOM 922 O O . GLN A 1 115 ? -20.174 1.515 12.831 1.00 97.88 115 GLN A O 1
ATOM 927 N N . ARG A 1 116 ? -21.950 2.358 13.906 1.00 97.62 116 ARG A N 1
ATOM 928 C CA . ARG A 1 116 ? -22.047 3.555 13.056 1.00 97.62 116 ARG A CA 1
ATOM 929 C C . ARG A 1 116 ? -20.732 4.337 13.035 1.00 97.62 116 ARG A C 1
ATOM 931 O O . ARG A 1 116 ? -20.276 4.753 11.977 1.00 97.62 116 ARG A O 1
ATOM 938 N N . TRP A 1 117 ? -20.100 4.497 14.194 1.00 96.75 117 TRP A N 1
ATOM 939 C CA . TRP A 1 117 ? -18.826 5.199 14.279 1.00 96.75 117 TRP A CA 1
ATOM 940 C C . TRP A 1 117 ? -17.681 4.431 13.597 1.00 96.75 117 TRP A C 1
ATOM 942 O O . TRP A 1 117 ? -16.855 5.052 12.930 1.00 96.75 117 TRP A O 1
ATOM 952 N N . LEU A 1 118 ? -17.659 3.093 13.678 1.00 97.69 118 LEU A N 1
ATOM 953 C CA . LEU A 1 118 ? -16.724 2.262 12.911 1.00 97.69 118 LEU A CA 1
ATOM 954 C C . LEU A 1 118 ? -16.889 2.493 11.405 1.00 97.69 118 LEU A C 1
ATOM 956 O O . LEU A 1 118 ? -15.904 2.732 10.712 1.00 97.69 118 LEU A O 1
ATOM 960 N N . GLU A 1 119 ? -18.126 2.482 10.908 1.00 96.69 119 GLU A N 1
ATOM 961 C CA . GLU A 1 119 ? -18.445 2.685 9.490 1.00 96.69 119 GLU A CA 1
ATOM 962 C C . GLU A 1 119 ? -17.972 4.041 8.953 1.00 96.69 119 GLU A C 1
ATOM 964 O O . GLU A 1 119 ? -17.608 4.163 7.778 1.00 96.69 119 GLU A O 1
ATOM 969 N N . GLU A 1 120 ? -17.992 5.066 9.802 1.00 93.19 120 GLU A N 1
ATOM 970 C CA . GLU A 1 120 ? -17.534 6.416 9.479 1.00 93.19 120 GLU A CA 1
ATOM 971 C C . GLU A 1 120 ? -16.006 6.497 9.378 1.00 93.19 120 GLU A C 1
ATOM 973 O O . GLU A 1 120 ? -15.488 7.135 8.461 1.00 93.19 120 GLU A O 1
ATOM 978 N N . ILE A 1 121 ? -15.279 5.865 10.307 1.00 93.44 121 ILE A N 1
ATOM 979 C CA . ILE A 1 121 ? -13.828 6.064 10.444 1.00 93.44 121 ILE A CA 1
ATOM 980 C C . ILE A 1 121 ? -12.982 4.978 9.780 1.00 93.44 121 ILE A C 1
ATOM 982 O O . ILE A 1 121 ? -11.800 5.214 9.546 1.00 93.44 121 ILE A O 1
ATOM 986 N N . LEU A 1 122 ? -13.532 3.794 9.492 1.00 93.56 122 LEU A N 1
ATOM 987 C CA . LEU A 1 122 ? -12.723 2.638 9.094 1.00 93.56 122 LEU A CA 1
ATOM 988 C C . LEU A 1 122 ? -11.916 2.893 7.817 1.00 93.56 122 LEU A C 1
ATOM 990 O O . LEU A 1 122 ? -10.763 2.480 7.746 1.00 93.56 122 LEU A O 1
ATOM 994 N N . ILE A 1 123 ? -12.461 3.632 6.848 1.00 89.50 123 ILE A N 1
ATOM 995 C CA . ILE A 1 123 ? -11.711 3.984 5.635 1.00 89.50 123 ILE A CA 1
ATOM 996 C C . ILE A 1 123 ? -10.489 4.865 5.943 1.00 89.50 123 ILE A C 1
ATOM 998 O O . ILE A 1 123 ? -9.413 4.629 5.406 1.00 89.50 123 ILE A O 1
ATOM 1002 N N . ASP A 1 124 ? -10.615 5.812 6.876 1.00 86.88 124 ASP A N 1
ATOM 1003 C CA . ASP A 1 124 ? -9.513 6.669 7.333 1.00 86.88 124 ASP A CA 1
ATOM 1004 C C . ASP A 1 124 ? -8.450 5.846 8.078 1.00 86.88 124 ASP A C 1
ATOM 1006 O O . ASP A 1 124 ? -7.252 6.027 7.863 1.00 86.88 124 ASP A O 1
ATOM 1010 N N . VAL A 1 125 ? -8.876 4.857 8.875 1.00 90.38 125 VAL A N 1
ATOM 1011 C CA . VAL A 1 125 ? -7.971 3.888 9.514 1.00 90.38 125 VAL A CA 1
ATOM 1012 C C . VAL A 1 125 ? -7.203 3.086 8.459 1.00 90.38 125 VAL A C 1
ATOM 1014 O O . VAL A 1 125 ? -5.976 3.069 8.502 1.00 90.38 125 VAL A O 1
ATOM 1017 N N . ILE A 1 126 ? -7.891 2.491 7.475 1.00 88.75 126 ILE A N 1
ATOM 1018 C CA . ILE A 1 126 ? -7.263 1.758 6.359 1.00 88.75 126 ILE A CA 1
ATOM 1019 C C . ILE A 1 126 ? -6.263 2.661 5.628 1.00 88.75 126 ILE A C 1
ATOM 1021 O O . ILE A 1 126 ? -5.177 2.224 5.265 1.00 88.75 126 ILE A O 1
ATOM 1025 N N . HIS A 1 127 ? -6.587 3.935 5.433 1.00 83.44 127 HIS A N 1
ATOM 1026 C CA . HIS A 1 127 ? -5.714 4.873 4.737 1.00 83.44 127 HIS A CA 1
ATOM 1027 C C . HIS A 1 127 ? -4.475 5.274 5.547 1.00 83.44 127 HIS A C 1
ATOM 1029 O O . HIS A 1 127 ? -3.423 5.538 4.966 1.00 83.44 127 HIS A O 1
ATOM 1035 N N . LYS A 1 128 ? -4.575 5.313 6.878 1.00 83.19 128 LYS A N 1
ATOM 1036 C CA . LYS A 1 128 ? -3.466 5.672 7.775 1.00 83.19 128 LYS A CA 1
ATOM 1037 C C . LYS A 1 128 ? -2.543 4.498 8.089 1.00 83.19 128 LYS A C 1
ATOM 1039 O O . LYS A 1 128 ? -1.349 4.714 8.265 1.00 83.19 128 LYS A O 1
ATOM 1044 N N . THR A 1 129 ? -3.075 3.278 8.158 1.00 85.94 129 THR A N 1
ATOM 1045 C CA . THR A 1 129 ? -2.322 2.098 8.624 1.00 85.94 129 THR A CA 1
ATOM 1046 C C . THR A 1 129 ? -2.248 0.954 7.620 1.00 85.94 129 THR A C 1
ATOM 1048 O O . THR A 1 129 ? -1.506 0.007 7.839 1.00 85.94 129 THR A O 1
ATOM 1051 N N . GLY A 1 130 ? -3.038 0.994 6.543 1.00 86.12 130 GLY A N 1
ATOM 1052 C CA . GLY A 1 130 ? -3.162 -0.077 5.549 1.00 86.12 130 GLY A CA 1
ATOM 1053 C C . GLY A 1 130 ? -3.689 -1.406 6.067 1.00 86.12 130 GLY A C 1
ATOM 1054 O O . GLY A 1 130 ? -3.552 -2.421 5.378 1.00 86.12 130 GLY A O 1
ATOM 1055 N N . ILE A 1 131 ? -4.318 -1.427 7.245 1.00 88.81 131 ILE A N 1
ATOM 1056 C CA . ILE A 1 131 ? -5.007 -2.622 7.740 1.00 88.81 131 ILE A CA 1
ATOM 1057 C C . ILE A 1 131 ? -6.024 -3.112 6.706 1.00 88.81 131 ILE A C 1
ATOM 1059 O O . ILE A 1 131 ? -6.726 -2.318 6.082 1.00 88.81 131 ILE A O 1
ATOM 1063 N N . GLY A 1 132 ? -6.074 -4.422 6.460 1.00 88.19 132 GLY A N 1
ATOM 1064 C CA . GLY A 1 132 ? -6.933 -4.999 5.418 1.00 88.19 132 GLY A CA 1
ATOM 1065 C C . GLY A 1 132 ? -6.661 -4.490 3.992 1.00 88.19 132 GLY A C 1
ATOM 1066 O O . GLY A 1 132 ? -7.409 -4.832 3.076 1.00 88.19 132 GLY A O 1
ATOM 1067 N N . GLY A 1 133 ? -5.605 -3.694 3.780 1.00 87.38 133 GLY A N 1
ATOM 1068 C CA . GLY A 1 133 ? -5.362 -2.982 2.532 1.00 87.38 133 GLY A CA 1
ATOM 1069 C C . GLY A 1 133 ? -5.103 -3.926 1.366 1.00 87.38 133 GLY A C 1
ATOM 1070 O O . GLY A 1 133 ? -5.699 -3.749 0.312 1.00 87.38 133 GLY A O 1
ATOM 1071 N N . LYS A 1 134 ? -4.303 -4.982 1.563 1.00 88.62 134 LYS A N 1
ATOM 1072 C CA . LYS A 1 134 ? -4.007 -5.978 0.517 1.00 88.62 134 LYS A CA 1
ATOM 1073 C C . LYS A 1 134 ? -5.277 -6.625 -0.040 1.00 88.62 134 LYS A C 1
ATOM 1075 O O . LYS A 1 134 ? -5.510 -6.582 -1.246 1.00 88.62 134 LYS A O 1
ATOM 1080 N N . ASP A 1 135 ? -6.116 -7.181 0.833 1.00 89.75 135 ASP A N 1
ATOM 1081 C CA . ASP A 1 135 ? -7.363 -7.838 0.426 1.00 89.75 135 ASP A CA 1
ATOM 1082 C C . ASP A 1 135 ? -8.310 -6.827 -0.247 1.00 89.75 135 ASP A C 1
ATOM 1084 O O . ASP A 1 135 ? -8.909 -7.126 -1.281 1.00 89.75 135 ASP A O 1
ATOM 1088 N N . ARG A 1 136 ? -8.376 -5.589 0.268 1.00 90.75 136 ARG A N 1
ATOM 1089 C CA . ARG A 1 136 ? -9.131 -4.492 -0.352 1.00 90.75 136 ARG A CA 1
ATOM 1090 C C . ARG A 1 136 ? -8.638 -4.164 -1.765 1.00 90.75 136 ARG A C 1
ATOM 1092 O O . ARG A 1 136 ? -9.456 -4.087 -2.679 1.00 90.75 136 ARG A O 1
ATOM 1099 N N . ILE A 1 137 ? -7.330 -4.008 -1.963 1.00 92.19 137 ILE A N 1
ATOM 1100 C CA . ILE A 1 137 ? -6.717 -3.711 -3.267 1.00 92.19 137 ILE A CA 1
ATOM 1101 C C . ILE A 1 137 ? -7.047 -4.817 -4.271 1.00 92.19 137 ILE A C 1
ATOM 1103 O O . ILE A 1 137 ? -7.457 -4.526 -5.394 1.00 92.19 137 ILE A O 1
ATOM 1107 N N . LEU A 1 138 ? -6.948 -6.085 -3.856 1.00 92.62 138 LEU A N 1
ATOM 1108 C CA . LEU A 1 138 ? -7.318 -7.222 -4.700 1.00 92.62 138 LEU A CA 1
ATOM 1109 C C . LEU A 1 138 ? -8.803 -7.180 -5.093 1.00 92.62 138 LEU A C 1
ATOM 1111 O O . LEU A 1 138 ? -9.136 -7.450 -6.246 1.00 92.62 138 LEU A O 1
ATOM 1115 N N . ARG A 1 139 ? -9.709 -6.788 -4.184 1.00 93.06 139 ARG A N 1
ATOM 1116 C CA . ARG A 1 139 ? -11.132 -6.593 -4.525 1.00 93.06 139 ARG A CA 1
ATOM 1117 C C . ARG A 1 139 ? -11.346 -5.469 -5.535 1.00 93.06 139 ARG A C 1
ATOM 1119 O O . ARG A 1 139 ? -12.169 -5.633 -6.432 1.00 93.06 139 ARG A O 1
ATOM 1126 N N . ILE A 1 140 ? -10.647 -4.345 -5.390 1.00 93.19 140 ILE A N 1
ATOM 1127 C CA . ILE A 1 140 ? -10.742 -3.208 -6.320 1.00 93.19 140 ILE A CA 1
ATOM 1128 C C . ILE A 1 140 ? -10.250 -3.630 -7.705 1.00 93.19 140 ILE A C 1
ATOM 1130 O O . ILE A 1 140 ? -10.963 -3.450 -8.694 1.00 93.19 140 ILE A O 1
ATOM 1134 N N . TYR A 1 141 ? -9.092 -4.290 -7.762 1.00 95.50 141 TYR A N 1
ATOM 1135 C CA . TYR A 1 141 ? -8.548 -4.842 -8.997 1.00 95.50 141 TYR A CA 1
ATOM 1136 C C . TYR A 1 141 ? -9.522 -5.820 -9.665 1.00 95.50 141 TYR A C 1
ATOM 1138 O O . TYR A 1 141 ? -9.811 -5.698 -10.850 1.00 95.50 141 TYR A O 1
ATOM 1146 N N . ASN A 1 142 ? -10.112 -6.746 -8.907 1.00 94.25 142 ASN A N 1
ATOM 1147 C CA . ASN A 1 142 ? -11.070 -7.708 -9.459 1.00 94.25 142 ASN A CA 1
ATOM 1148 C C . ASN A 1 142 ? -12.347 -7.050 -10.013 1.00 94.25 142 ASN A C 1
ATOM 1150 O O . ASN A 1 142 ? -13.022 -7.646 -10.849 1.00 94.25 142 ASN A O 1
ATOM 1154 N N . LYS A 1 143 ? -12.698 -5.843 -9.551 1.00 93.81 143 LYS A N 1
ATOM 1155 C CA . LYS A 1 143 ? -13.876 -5.100 -10.023 1.00 93.81 143 LYS A CA 1
ATOM 1156 C C . LYS A 1 143 ? -13.594 -4.239 -11.255 1.00 93.81 143 LYS A C 1
ATOM 1158 O O . LYS A 1 143 ? -14.490 -4.091 -12.080 1.00 93.81 143 LYS A O 1
ATOM 1163 N N . GLY A 1 144 ? -12.399 -3.657 -11.377 1.00 94.25 144 GLY A N 1
ATOM 1164 C CA . GLY A 1 144 ? -12.117 -2.653 -12.416 1.00 94.25 144 GLY A CA 1
ATOM 1165 C C . GLY A 1 144 ? -10.693 -2.645 -12.980 1.00 94.25 144 GLY A C 1
ATOM 1166 O O . GLY A 1 144 ? -10.308 -1.689 -13.653 1.00 94.25 144 GLY A O 1
ATOM 1167 N N . GLY A 1 145 ? -9.914 -3.698 -12.730 1.00 95.31 145 GLY A N 1
ATOM 1168 C CA . GLY A 1 145 ? -8.532 -3.848 -13.183 1.00 95.31 145 GLY A CA 1
ATOM 1169 C C . GLY A 1 145 ? -7.580 -2.824 -12.566 1.00 95.31 145 GLY A C 1
ATOM 1170 O O . GLY A 1 145 ? -7.884 -2.193 -11.552 1.00 95.31 145 GLY A O 1
ATOM 1171 N N . VAL A 1 146 ? -6.416 -2.635 -13.197 1.00 95.94 146 VAL A N 1
ATOM 1172 C CA . VAL A 1 146 ? -5.401 -1.668 -12.730 1.00 95.94 146 VAL A CA 1
ATOM 1173 C C . VAL A 1 146 ? -5.944 -0.249 -12.596 1.00 95.94 146 VAL A C 1
ATOM 1175 O O . VAL A 1 146 ? -5.604 0.421 -11.627 1.00 95.94 146 VAL A O 1
ATOM 1178 N N . ASN A 1 147 ? -6.787 0.209 -13.526 1.00 95.44 147 ASN A N 1
ATOM 1179 C CA . ASN A 1 147 ? -7.283 1.588 -13.505 1.00 95.44 147 ASN A CA 1
ATOM 1180 C C . ASN A 1 147 ? -8.053 1.879 -12.214 1.00 95.44 147 ASN A C 1
ATOM 1182 O O . ASN A 1 147 ? -7.747 2.858 -11.556 1.00 95.44 147 ASN A O 1
ATOM 1186 N N . ALA A 1 148 ? -8.950 0.983 -11.790 1.00 94.62 148 ALA A N 1
ATOM 1187 C CA . ALA A 1 148 ? -9.699 1.182 -10.550 1.00 94.62 148 ALA A CA 1
ATOM 1188 C C . ALA A 1 148 ? -8.795 1.264 -9.308 1.00 94.62 148 ALA A C 1
ATOM 1190 O O . ALA A 1 148 ? -9.126 1.955 -8.351 1.00 94.62 148 ALA A O 1
ATOM 1191 N N . VAL A 1 149 ? -7.651 0.569 -9.308 1.00 93.50 149 VAL A N 1
ATOM 1192 C CA . VAL A 1 149 ? -6.679 0.672 -8.210 1.00 93.50 149 VAL A CA 1
ATOM 1193 C C . VAL A 1 149 ? -5.914 1.994 -8.269 1.00 93.50 149 VAL A C 1
ATOM 1195 O O . VAL A 1 149 ? -5.671 2.591 -7.226 1.00 93.50 149 VAL A O 1
ATOM 1198 N N . LEU A 1 150 ? -5.530 2.454 -9.462 1.00 91.94 150 LEU A N 1
ATOM 1199 C CA . LEU A 1 150 ? -4.834 3.733 -9.637 1.00 91.94 150 LEU A CA 1
ATOM 1200 C C . LEU A 1 150 ? -5.744 4.929 -9.323 1.00 91.94 150 LEU A C 1
ATOM 1202 O O . LEU A 1 150 ? -5.293 5.848 -8.648 1.00 91.94 150 LEU A O 1
ATOM 1206 N N . ASP A 1 151 ? -7.020 4.873 -9.708 1.00 90.88 151 ASP A N 1
ATOM 1207 C CA . ASP A 1 151 ? -8.023 5.892 -9.372 1.00 90.88 151 ASP A CA 1
ATOM 1208 C C . ASP A 1 151 ? -8.151 6.048 -7.845 1.00 90.88 151 ASP A C 1
ATOM 1210 O O . ASP A 1 151 ? -8.198 7.161 -7.322 1.00 90.88 151 ASP A O 1
ATOM 1214 N N . GLU A 1 152 ? -8.119 4.933 -7.105 1.00 87.12 152 GLU A N 1
ATOM 1215 C CA . GLU A 1 152 ? -8.110 4.965 -5.641 1.00 87.12 152 GLU A CA 1
ATOM 1216 C C . GLU A 1 152 ? -6.846 5.655 -5.105 1.00 87.12 152 GLU A C 1
ATOM 1218 O O . GLU A 1 152 ? -6.942 6.474 -4.193 1.00 87.12 152 GLU A O 1
ATOM 1223 N N . VAL A 1 153 ? -5.670 5.368 -5.689 1.00 84.38 153 VAL A N 1
ATOM 1224 C CA . VAL A 1 153 ? -4.394 6.025 -5.340 1.00 84.38 153 VAL A CA 1
ATOM 1225 C C . VAL A 1 153 ? -4.463 7.541 -5.557 1.00 84.38 153 VAL A C 1
ATOM 1227 O O . VAL A 1 153 ? -3.983 8.292 -4.705 1.00 84.38 153 VAL A O 1
ATOM 1230 N N . GLU A 1 154 ? -5.074 7.996 -6.650 1.00 81.38 154 GLU A N 1
ATOM 1231 C CA . GLU A 1 154 ? -5.283 9.420 -6.943 1.00 81.38 154 GLU A CA 1
ATOM 1232 C C . GLU A 1 154 ? -6.266 10.080 -5.961 1.00 81.38 154 GLU A C 1
ATOM 1234 O O . GLU A 1 154 ? -6.049 11.210 -5.507 1.00 81.38 154 GLU A O 1
ATOM 1239 N N . ASP A 1 155 ? -7.318 9.369 -5.550 1.00 76.88 155 ASP A N 1
ATOM 1240 C CA . ASP A 1 155 ? -8.286 9.874 -4.574 1.00 76.88 155 ASP A CA 1
ATOM 1241 C C . ASP A 1 155 ? -7.677 10.106 -3.181 1.00 76.88 155 ASP A C 1
ATOM 1243 O O . ASP A 1 155 ? -8.103 11.038 -2.479 1.00 76.88 155 ASP A O 1
ATOM 1247 N N . PHE A 1 156 ? -6.625 9.362 -2.802 1.00 69.06 156 PHE A N 1
ATOM 1248 C CA . PHE A 1 156 ? -5.810 9.698 -1.625 1.00 69.06 156 PHE A CA 1
ATOM 1249 C C . PHE A 1 156 ? -5.159 11.086 -1.741 1.00 69.06 156 PHE A C 1
ATOM 1251 O O . PHE A 1 156 ? -4.979 11.760 -0.726 1.00 69.06 156 PHE A O 1
ATOM 1258 N N . GLU A 1 157 ? -4.767 11.514 -2.945 1.00 59.88 157 GLU A N 1
ATOM 1259 C CA . GLU A 1 157 ? -4.089 12.799 -3.171 1.00 59.88 157 GLU A CA 1
ATOM 1260 C C . GLU A 1 157 ? -5.073 13.966 -3.135 1.00 59.88 157 GLU A C 1
ATOM 1262 O O . GLU A 1 157 ? -4.808 15.004 -2.523 1.00 59.88 157 GLU A O 1
ATOM 1267 N N . ARG A 1 158 ? -6.235 13.773 -3.768 1.00 58.69 158 ARG A N 1
ATOM 1268 C CA . ARG A 1 158 ? -7.257 14.808 -3.931 1.00 58.69 158 ARG A CA 1
ATOM 1269 C C . ARG A 1 158 ? -7.967 15.140 -2.621 1.00 58.69 158 ARG A C 1
ATOM 1271 O O . ARG A 1 158 ? -8.182 16.315 -2.313 1.00 58.69 158 ARG A O 1
ATOM 1278 N N . ASN A 1 159 ? -8.284 14.132 -1.813 1.00 55.88 159 ASN A N 1
ATOM 1279 C CA . ASN A 1 159 ? -8.879 14.321 -0.490 1.00 5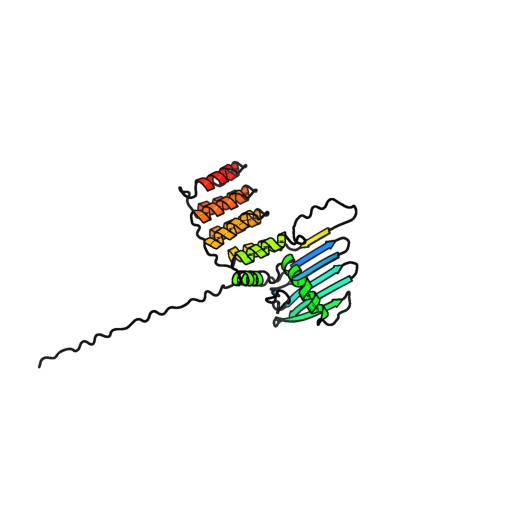5.88 159 ASN A CA 1
ATOM 1280 C C . ASN A 1 159 ? -7.773 14.586 0.541 1.00 55.88 159 ASN A C 1
ATOM 1282 O O . ASN A 1 159 ? -7.477 13.760 1.397 1.00 55.88 159 ASN A O 1
ATOM 1286 N N . SER A 1 160 ? -7.133 15.752 0.427 1.00 47.72 160 SER A N 1
ATOM 1287 C CA . SER A 1 160 ? -5.913 16.193 1.127 1.00 47.72 160 SER A CA 1
ATOM 1288 C C . SER A 1 160 ? -6.033 16.407 2.655 1.00 47.72 160 SER A C 1
ATOM 1290 O O . SER A 1 160 ? -5.587 17.413 3.212 1.00 47.72 160 SER A O 1
ATOM 1292 N N . GLY A 1 161 ? -6.576 15.416 3.365 1.00 50.38 161 GLY A N 1
ATOM 1293 C CA . GLY A 1 161 ? -6.200 15.073 4.741 1.00 50.38 161 GLY A CA 1
ATOM 1294 C C . GLY A 1 161 ? -5.081 14.017 4.819 1.00 50.38 161 GLY A C 1
ATOM 1295 O O . GLY A 1 161 ? -4.624 13.708 5.915 1.00 50.38 161 GLY A O 1
ATOM 1296 N N . TYR A 1 162 ? -4.640 13.467 3.676 1.00 50.59 162 TYR A N 1
ATOM 1297 C CA . TYR A 1 162 ? -3.655 12.372 3.579 1.00 50.59 162 TYR A CA 1
ATOM 1298 C C . TYR A 1 162 ? -2.336 12.759 2.877 1.00 50.59 162 TYR A C 1
ATOM 1300 O O . TYR A 1 162 ? -1.457 11.914 2.702 1.00 50.59 162 TYR A O 1
ATOM 1308 N N . SER A 1 163 ? -2.169 14.024 2.465 1.00 39.59 163 SER A N 1
ATOM 1309 C CA . SER A 1 163 ? -0.928 14.489 1.833 1.00 39.59 163 SER A CA 1
ATOM 1310 C C . SER A 1 163 ? 0.149 14.743 2.884 1.00 39.59 163 SER A C 1
ATOM 1312 O O . SER A 1 163 ? 0.048 15.669 3.688 1.00 39.59 163 SER A O 1
ATOM 1314 N N . TYR A 1 164 ? 1.215 13.947 2.829 1.00 50.53 164 TYR A N 1
ATOM 1315 C CA . TYR A 1 164 ? 2.496 14.275 3.447 1.00 50.53 164 TYR A CA 1
ATOM 1316 C C . TYR A 1 164 ? 2.955 15.646 2.903 1.00 50.53 164 TYR A C 1
ATOM 1318 O O . TYR A 1 164 ? 2.855 15.890 1.700 1.00 50.53 164 TYR A O 1
ATOM 1326 N N . TYR A 1 165 ? 3.422 16.529 3.792 1.00 39.44 165 TYR A N 1
ATOM 1327 C CA . TYR A 1 165 ? 3.798 17.938 3.554 1.00 39.44 165 TYR A CA 1
ATOM 1328 C C . TYR A 1 165 ? 2.643 18.930 3.350 1.00 39.44 165 TYR A C 1
ATOM 1330 O O . TYR A 1 165 ? 2.503 19.551 2.297 1.00 39.44 165 TYR A O 1
ATOM 1338 N N . LYS A 1 166 ? 1.870 19.195 4.408 1.00 39.22 166 LYS A N 1
ATOM 1339 C CA . LYS A 1 166 ? 1.121 20.453 4.498 1.00 39.22 166 LYS A CA 1
ATOM 1340 C C . LYS A 1 166 ? 2.015 21.523 5.134 1.00 39.22 166 LYS A C 1
ATOM 1342 O O . LYS A 1 166 ? 2.021 21.715 6.343 1.00 39.22 166 LYS A O 1
ATOM 1347 N N . THR A 1 167 ? 2.807 22.218 4.317 1.00 38.66 167 THR A N 1
ATOM 1348 C CA . THR A 1 167 ? 3.470 23.456 4.754 1.00 38.66 167 THR A CA 1
ATOM 1349 C C . THR A 1 167 ? 2.414 24.555 4.817 1.00 38.66 167 THR A C 1
ATOM 1351 O O . THR A 1 167 ? 2.124 25.211 3.820 1.00 38.66 167 THR A O 1
ATOM 1354 N N . THR A 1 168 ? 1.793 24.742 5.978 1.00 44.00 168 THR A N 1
ATOM 1355 C CA . THR A 1 168 ? 0.955 25.917 6.246 1.00 44.00 168 THR A CA 1
ATOM 1356 C C . THR A 1 168 ? 1.778 27.003 6.921 1.00 44.00 168 THR A C 1
ATOM 1358 O O . THR A 1 168 ? 2.333 26.794 7.996 1.00 44.00 168 THR A O 1
ATOM 1361 N N . ASN A 1 169 ? 1.824 28.178 6.284 1.00 41.94 169 ASN A N 1
ATOM 1362 C CA . ASN A 1 169 ? 2.330 29.410 6.879 1.00 41.94 169 ASN A CA 1
ATOM 1363 C C . ASN A 1 169 ? 1.646 29.657 8.233 1.00 41.94 169 ASN A C 1
ATOM 1365 O O . ASN A 1 169 ? 0.419 29.667 8.337 1.00 41.94 169 ASN A O 1
ATOM 1369 N N . HIS A 1 170 ? 2.473 29.821 9.261 1.00 47.59 170 HIS A N 1
ATOM 1370 C CA . HIS A 1 170 ? 2.097 29.861 10.667 1.00 47.59 170 HIS A CA 1
ATOM 1371 C C . HIS A 1 170 ? 1.127 31.007 11.000 1.00 47.59 170 HIS A C 1
ATOM 1373 O O . HIS A 1 170 ? 1.513 32.175 11.023 1.00 47.59 170 HIS A O 1
ATOM 1379 N N . ALA A 1 171 ? -0.107 30.660 11.375 1.00 48.72 171 ALA A N 1
ATOM 1380 C CA . ALA A 1 171 ? -0.820 31.404 12.409 1.00 48.72 171 ALA A CA 1
ATOM 1381 C C . ALA A 1 171 ? -0.298 30.924 13.776 1.00 48.72 171 ALA A C 1
ATOM 1383 O O . ALA A 1 171 ? -0.103 29.729 13.993 1.00 48.72 171 ALA A O 1
ATOM 1384 N N . LEU A 1 172 ? -0.043 31.867 14.678 1.00 51.00 172 LEU A N 1
ATOM 1385 C CA . LEU A 1 172 ? 0.926 31.797 15.780 1.00 51.00 172 LEU A CA 1
ATOM 1386 C C . LEU A 1 172 ? 0.759 30.681 16.854 1.00 51.00 172 LEU A C 1
ATOM 1388 O O . LEU A 1 172 ? 1.567 30.670 17.771 1.00 51.00 172 LEU A O 1
ATOM 1392 N N . PHE A 1 173 ? -0.211 29.748 16.793 1.00 54.88 173 PHE A N 1
ATOM 1393 C CA . PHE A 1 173 ? -0.431 28.721 17.848 1.00 54.88 173 PHE A CA 1
ATOM 1394 C C . PHE A 1 173 ? -1.056 27.376 17.388 1.00 54.88 173 PHE A C 1
ATOM 1396 O O . PHE A 1 173 ? -1.725 26.701 18.174 1.00 54.88 173 PHE A O 1
ATOM 1403 N N . TYR A 1 174 ? -0.872 26.954 16.135 1.00 55.09 174 TYR A N 1
ATOM 1404 C CA . TYR A 1 174 ? -1.258 25.599 15.702 1.00 55.09 174 TYR A CA 1
ATOM 1405 C C . TYR A 1 174 ? -0.034 24.676 15.710 1.00 55.09 174 TYR A C 1
ATOM 1407 O O . TYR A 1 174 ? 0.970 24.997 15.073 1.00 55.09 174 TYR A O 1
ATOM 1415 N N . PHE A 1 175 ? -0.107 23.556 16.433 1.00 64.81 175 PHE A N 1
ATOM 1416 C CA . PHE A 1 175 ? 0.897 22.494 16.366 1.00 64.81 175 PHE A CA 1
ATOM 1417 C C . PHE A 1 175 ? 0.265 21.230 15.794 1.00 64.81 175 PHE A C 1
ATOM 1419 O O . PHE A 1 175 ? -0.918 20.981 16.002 1.00 64.81 175 PHE A O 1
ATOM 1426 N N . GLU A 1 176 ? 1.070 20.432 15.104 1.00 73.06 176 GLU A N 1
ATOM 1427 C CA . GLU A 1 176 ? 0.701 19.104 14.631 1.00 73.06 176 GLU A CA 1
ATOM 1428 C C . GLU A 1 176 ? 1.912 18.185 14.808 1.00 73.06 176 GLU A C 1
ATOM 1430 O O . GLU A 1 176 ? 3.040 18.555 14.479 1.00 73.06 176 GLU A O 1
ATOM 1435 N N . SER A 1 177 ? 1.686 17.002 15.366 1.00 70.19 177 SER A N 1
ATOM 1436 C CA . SER A 1 177 ? 2.680 15.941 15.497 1.00 70.19 177 SER A CA 1
ATOM 1437 C C . SER A 1 177 ? 2.101 14.646 14.955 1.00 70.19 177 SER A C 1
ATOM 1439 O O . SER A 1 177 ? 0.960 14.311 15.278 1.00 70.19 177 SER A O 1
ATOM 1441 N N . ILE A 1 178 ? 2.895 13.910 14.184 1.00 72.94 178 ILE A N 1
ATOM 1442 C CA . ILE A 1 178 ? 2.534 12.597 13.652 1.00 72.94 178 ILE A CA 1
ATOM 1443 C C . ILE A 1 178 ? 3.671 11.629 13.989 1.00 72.94 178 ILE A C 1
ATOM 1445 O O . ILE A 1 178 ? 4.834 11.921 13.716 1.00 72.94 178 ILE A O 1
ATOM 1449 N N . GLU A 1 179 ? 3.329 10.487 14.573 1.00 71.69 179 GLU A N 1
ATOM 1450 C CA . GLU A 1 179 ? 4.221 9.387 14.931 1.00 71.69 179 GLU A CA 1
ATOM 1451 C C . GLU A 1 179 ? 3.600 8.080 14.427 1.00 71.69 179 GLU A C 1
ATOM 1453 O O . GLU A 1 179 ? 2.419 7.824 14.651 1.00 71.69 179 GLU A O 1
ATOM 1458 N N . TYR A 1 180 ? 4.359 7.265 13.704 1.00 72.25 180 TYR A N 1
ATOM 1459 C CA . TYR A 1 180 ? 3.884 5.998 13.147 1.00 72.25 180 TYR A CA 1
ATOM 1460 C C . TYR A 1 180 ? 5.078 5.096 12.818 1.00 72.25 180 TYR A C 1
ATOM 1462 O O . TYR A 1 180 ? 6.197 5.580 12.636 1.00 72.25 180 TYR A O 1
ATOM 1470 N N . ASP A 1 181 ? 4.851 3.794 12.692 1.00 63.28 181 ASP A N 1
ATOM 1471 C CA . ASP A 1 181 ? 5.891 2.774 12.470 1.00 63.28 181 ASP A CA 1
ATOM 1472 C C . ASP A 1 181 ? 6.215 2.461 10.993 1.00 63.28 181 ASP A C 1
ATOM 1474 O O . ASP A 1 181 ? 6.746 1.399 10.661 1.00 63.28 181 ASP A O 1
ATOM 1478 N N . GLY A 1 182 ? 5.997 3.424 10.094 1.00 51.00 182 GLY A N 1
ATOM 1479 C CA . GLY A 1 182 ? 6.482 3.349 8.710 1.00 51.00 182 GLY A CA 1
ATOM 1480 C C . GLY A 1 182 ? 5.466 2.889 7.663 1.00 51.00 182 GLY A C 1
ATOM 1481 O O . GLY A 1 182 ? 5.862 2.586 6.535 1.00 51.00 182 GLY A O 1
ATOM 1482 N N . TYR A 1 183 ? 4.168 2.867 7.971 1.00 64.56 183 TYR A N 1
ATOM 1483 C CA . TYR A 1 183 ? 3.162 2.497 6.980 1.00 64.56 183 TYR A CA 1
ATOM 1484 C C . TYR A 1 183 ? 2.853 3.618 5.970 1.00 64.56 183 TYR A C 1
ATOM 1486 O O . TYR A 1 183 ? 2.319 4.669 6.313 1.00 64.56 183 TYR A O 1
ATOM 1494 N N . ASN A 1 184 ? 3.152 3.381 4.689 1.00 71.12 184 ASN A N 1
ATOM 1495 C CA . ASN A 1 184 ? 2.769 4.257 3.580 1.00 71.12 184 ASN A CA 1
ATOM 1496 C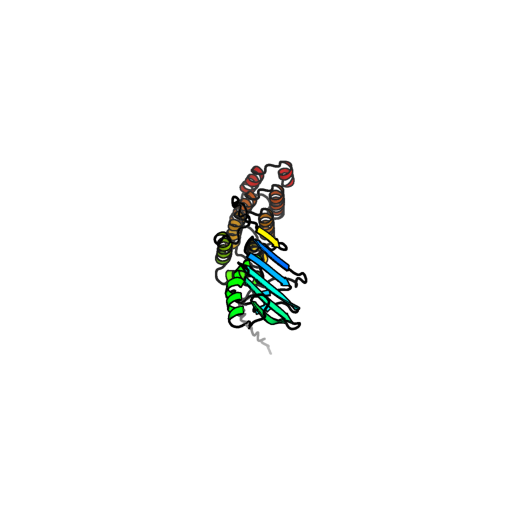 C . ASN A 1 184 ? 1.696 3.555 2.739 1.00 71.12 184 ASN A C 1
ATOM 1498 O O . ASN A 1 184 ? 2.006 2.648 1.964 1.00 71.12 184 ASN A O 1
ATOM 1502 N N . ALA A 1 185 ? 0.435 3.976 2.882 1.00 73.81 185 ALA A N 1
ATOM 1503 C CA . ALA A 1 185 ? -0.677 3.364 2.161 1.00 73.81 185 ALA A CA 1
ATOM 1504 C C . ALA A 1 185 ? -0.472 3.404 0.640 1.00 73.81 185 ALA A C 1
ATOM 1506 O O . ALA A 1 185 ? -0.645 2.380 -0.004 1.00 73.81 185 ALA A O 1
ATOM 1507 N N . LYS A 1 186 ? 0.017 4.503 0.052 1.00 78.62 186 LYS A N 1
ATOM 1508 C CA . LYS A 1 186 ? 0.293 4.545 -1.399 1.00 78.62 186 LYS A CA 1
ATOM 1509 C C . LYS A 1 186 ? 1.306 3.484 -1.818 1.00 78.62 186 LYS A C 1
ATOM 1511 O O . LYS A 1 186 ? 1.111 2.802 -2.822 1.00 78.62 186 LYS A O 1
ATOM 1516 N N . TYR A 1 187 ? 2.371 3.318 -1.034 1.00 82.25 187 TYR A N 1
ATOM 1517 C CA . TYR A 1 187 ? 3.353 2.270 -1.295 1.00 82.25 187 TYR A CA 1
ATOM 1518 C C . TYR A 1 187 ? 2.718 0.879 -1.251 1.00 82.25 187 TYR A C 1
ATOM 1520 O O . TYR A 1 187 ? 3.006 0.079 -2.135 1.00 82.25 187 TYR A O 1
ATOM 1528 N N . LEU A 1 188 ? 1.815 0.602 -0.300 1.00 85.88 188 LEU A N 1
ATOM 1529 C CA . LEU A 1 188 ? 1.082 -0.667 -0.265 1.00 85.88 188 LEU A CA 1
ATOM 1530 C C . LEU A 1 188 ? 0.323 -0.919 -1.574 1.00 85.88 188 LEU A C 1
ATOM 1532 O O . LEU A 1 188 ? 0.417 -2.016 -2.112 1.00 85.88 188 LEU A O 1
ATOM 1536 N N . TYR A 1 189 ? -0.379 0.082 -2.110 1.00 89.88 189 TYR A N 1
ATOM 1537 C CA . TYR A 1 189 ? -1.177 -0.072 -3.334 1.00 89.88 189 TYR A CA 1
ATOM 1538 C C . TYR A 1 189 ? -0.306 -0.449 -4.525 1.00 89.88 189 TYR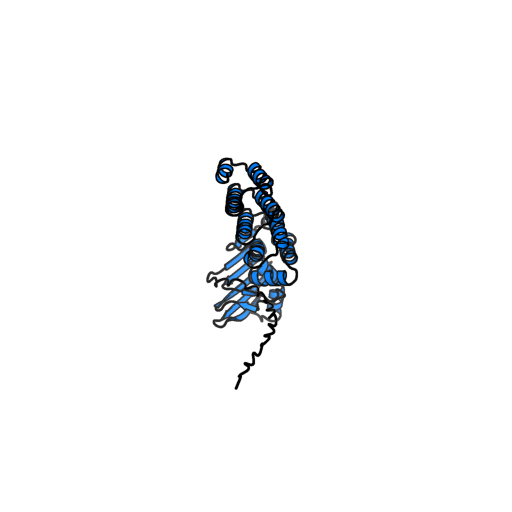 A C 1
ATOM 1540 O O . TYR A 1 189 ? -0.551 -1.465 -5.178 1.00 89.88 189 TYR A O 1
ATOM 1548 N N . TYR A 1 190 ? 0.762 0.314 -4.762 1.00 90.56 190 TYR A N 1
ATOM 1549 C CA . TYR A 1 190 ? 1.704 0.002 -5.833 1.00 90.56 190 TYR A CA 1
ATOM 1550 C C . TYR A 1 190 ? 2.408 -1.338 -5.613 1.00 90.56 190 TYR A C 1
ATOM 1552 O O . TYR A 1 190 ? 2.532 -2.131 -6.545 1.00 90.56 190 TYR A O 1
ATOM 1560 N N . LYS A 1 191 ? 2.827 -1.630 -4.379 1.00 90.25 191 LYS A N 1
ATOM 1561 C CA . LYS A 1 191 ? 3.497 -2.885 -4.034 1.00 90.25 191 LYS A CA 1
ATOM 1562 C C . LYS A 1 191 ? 2.588 -4.088 -4.275 1.00 90.25 191 LYS A C 1
ATOM 1564 O O . LYS A 1 191 ? 3.053 -5.078 -4.832 1.00 90.25 191 LYS A O 1
ATOM 1569 N N . THR A 1 192 ? 1.313 -4.017 -3.894 1.00 91.00 192 THR A N 1
ATOM 1570 C CA . THR A 1 192 ? 0.338 -5.091 -4.128 1.00 91.00 192 THR A CA 1
ATOM 1571 C C . THR A 1 192 ? 0.042 -5.256 -5.618 1.00 91.00 192 THR A C 1
ATOM 1573 O O . THR A 1 192 ? 0.044 -6.388 -6.103 1.00 91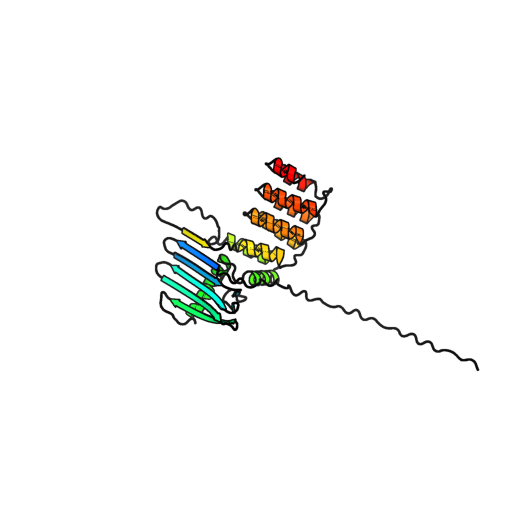.00 192 THR A O 1
ATOM 1576 N N . LEU A 1 193 ? -0.114 -4.159 -6.374 1.00 92.25 193 LEU A N 1
ATOM 1577 C CA . LEU A 1 193 ? -0.238 -4.210 -7.838 1.00 92.25 193 LEU A CA 1
ATOM 1578 C C . LEU A 1 193 ? 0.949 -4.930 -8.490 1.00 92.25 193 LEU A C 1
ATOM 1580 O O . LEU A 1 193 ? 0.762 -5.819 -9.317 1.00 92.25 193 LEU A O 1
ATOM 1584 N N . VAL A 1 194 ? 2.175 -4.569 -8.111 1.00 92.75 194 VAL A N 1
ATOM 1585 C CA . VAL A 1 194 ? 3.383 -5.126 -8.728 1.00 92.75 194 VAL A CA 1
ATOM 1586 C C . VAL A 1 194 ? 3.618 -6.573 -8.291 1.00 92.75 194 VAL A C 1
ATOM 1588 O O . VAL A 1 194 ? 3.876 -7.434 -9.138 1.00 92.75 194 VAL A O 1
ATOM 1591 N N . ASN A 1 195 ? 3.505 -6.878 -6.996 1.00 90.38 195 ASN A N 1
ATOM 1592 C CA . ASN A 1 195 ? 3.944 -8.158 -6.435 1.00 90.38 195 ASN A CA 1
ATOM 1593 C C . ASN A 1 195 ? 2.857 -9.228 -6.378 1.00 90.38 195 ASN A C 1
ATOM 1595 O O . ASN A 1 195 ? 3.147 -10.383 -6.697 1.00 90.38 195 ASN A O 1
ATOM 1599 N N . ASP A 1 196 ? 1.627 -8.870 -6.018 1.00 89.50 196 ASP A N 1
ATOM 1600 C CA . ASP A 1 196 ? 0.568 -9.845 -5.734 1.00 89.50 196 ASP A CA 1
ATOM 1601 C C . ASP A 1 196 ? -0.383 -10.064 -6.917 1.00 89.50 196 ASP A C 1
ATOM 1603 O O . ASP A 1 196 ? -1.049 -11.095 -6.988 1.00 89.50 196 ASP A O 1
ATOM 1607 N N . ILE A 1 197 ? -0.420 -9.134 -7.872 1.00 91.56 197 ILE A N 1
ATOM 1608 C CA . ILE A 1 197 ? -1.246 -9.243 -9.077 1.00 91.56 197 ILE A CA 1
ATOM 1609 C C . ILE A 1 197 ? -0.374 -9.662 -10.265 1.00 91.56 197 ILE A C 1
ATOM 1611 O O . ILE A 1 197 ? 0.792 -9.282 -10.369 1.00 91.56 197 ILE A O 1
ATOM 1615 N N . LYS A 1 198 ? -0.914 -10.502 -11.151 1.00 93.62 198 LYS A N 1
ATOM 1616 C CA . LYS A 1 198 ? -0.286 -10.866 -12.426 1.00 93.62 198 LYS A CA 1
ATOM 1617 C C . LYS A 1 198 ? -0.789 -9.907 -13.500 1.00 93.62 198 LYS A C 1
ATOM 1619 O O . LYS A 1 198 ? -1.865 -10.108 -14.051 1.00 93.62 198 LYS A O 1
ATOM 1624 N N . LEU A 1 199 ? -0.013 -8.859 -13.744 1.00 94.81 199 LEU A N 1
ATOM 1625 C CA . LEU A 1 199 ? -0.362 -7.805 -14.691 1.00 94.81 199 LEU A CA 1
ATOM 1626 C C . LEU A 1 199 ? -0.152 -8.269 -16.140 1.00 94.81 199 LEU A C 1
ATOM 1628 O O . LEU A 1 199 ? 0.832 -8.946 -16.448 1.00 94.81 199 LEU A O 1
ATOM 1632 N N . SER A 1 200 ? -1.062 -7.874 -17.031 1.00 94.94 200 SER A N 1
ATOM 1633 C CA . SER A 1 200 ? -0.840 -7.920 -18.483 1.00 94.94 200 SER A CA 1
ATOM 1634 C C . SER A 1 200 ? 0.242 -6.921 -18.917 1.00 94.94 200 SER A C 1
ATOM 1636 O O . SER A 1 200 ? 0.624 -6.026 -18.161 1.00 94.94 200 SER A O 1
ATOM 1638 N N . LYS A 1 201 ? 0.739 -7.039 -20.154 1.00 93.88 201 LYS A N 1
ATOM 1639 C CA . LYS A 1 201 ? 1.751 -6.111 -20.690 1.00 93.88 201 LYS A CA 1
ATOM 1640 C C . LYS A 1 201 ? 1.242 -4.670 -20.711 1.00 93.88 201 LYS A C 1
ATOM 1642 O O . LYS A 1 201 ? 1.946 -3.742 -20.319 1.00 93.88 201 LYS A O 1
ATOM 1647 N N . GLU A 1 202 ? -0.012 -4.491 -21.110 1.00 95.50 202 GLU A N 1
ATOM 1648 C CA . GLU A 1 202 ? -0.688 -3.199 -21.153 1.00 95.50 202 GLU A CA 1
ATOM 1649 C C . GLU A 1 202 ? -0.835 -2.599 -19.748 1.00 95.50 202 GLU A C 1
ATOM 1651 O O . GLU A 1 202 ? -0.693 -1.391 -19.556 1.00 95.50 202 GLU A O 1
ATOM 1656 N N . GLU A 1 203 ? -1.092 -3.437 -18.747 1.00 96.75 203 GLU A N 1
ATOM 1657 C CA . GLU A 1 203 ? -1.187 -3.028 -17.347 1.00 96.75 203 GLU A CA 1
ATOM 1658 C C . GLU A 1 203 ? 0.166 -2.670 -16.737 1.00 96.75 203 GLU A C 1
ATOM 1660 O O . GLU A 1 203 ? 0.244 -1.681 -16.009 1.00 96.75 203 GLU A O 1
ATOM 1665 N N . VAL A 1 204 ? 1.238 -3.390 -17.080 1.00 97.19 204 VAL A N 1
ATOM 1666 C CA . VAL A 1 204 ? 2.606 -3.010 -16.690 1.00 97.19 204 VAL A CA 1
ATOM 1667 C C . VAL A 1 204 ? 2.918 -1.596 -17.176 1.00 97.19 204 VAL A C 1
ATOM 1669 O O . VAL A 1 204 ? 3.391 -0.778 -16.392 1.00 97.19 204 VAL A O 1
ATOM 1672 N N . VAL A 1 205 ? 2.575 -1.258 -18.423 1.00 97.38 205 VAL A N 1
ATOM 1673 C CA . VAL A 1 205 ? 2.762 0.105 -18.950 1.00 97.38 205 VAL A CA 1
ATOM 1674 C C . VAL A 1 205 ? 1.992 1.149 -18.137 1.00 97.38 205 VAL A C 1
ATOM 1676 O O . VAL A 1 205 ? 2.527 2.220 -17.850 1.00 97.38 205 VAL A O 1
ATOM 1679 N N . LYS A 1 206 ? 0.743 0.865 -17.751 1.00 96.81 206 LYS A N 1
ATOM 1680 C CA . LYS A 1 206 ? -0.051 1.784 -16.915 1.00 96.81 206 LYS A CA 1
ATOM 1681 C C . LYS A 1 206 ? 0.595 1.998 -15.549 1.00 96.81 206 LYS A C 1
ATOM 1683 O O . LYS A 1 206 ? 0.695 3.136 -15.099 1.00 96.81 206 LYS A O 1
ATOM 1688 N N . VAL A 1 207 ? 1.075 0.924 -14.924 1.00 96.06 207 VAL A N 1
ATOM 1689 C CA . VAL A 1 207 ? 1.769 0.998 -13.633 1.00 96.06 207 VAL A CA 1
ATOM 1690 C C . VAL A 1 207 ? 3.083 1.773 -13.758 1.00 96.06 207 VAL A C 1
ATOM 1692 O O . VAL A 1 207 ? 3.352 2.615 -12.911 1.00 96.06 207 VAL A O 1
ATOM 1695 N N . LEU A 1 208 ? 3.869 1.571 -14.821 1.00 96.81 208 LEU A N 1
ATOM 1696 C CA . LEU A 1 208 ? 5.098 2.339 -15.073 1.00 96.81 208 LEU A CA 1
ATOM 1697 C C . LEU A 1 208 ? 4.825 3.844 -15.201 1.00 96.81 208 LEU A C 1
ATOM 1699 O O . LEU A 1 208 ? 5.534 4.650 -14.601 1.00 96.81 208 LEU A O 1
ATOM 1703 N N . LYS A 1 209 ? 3.755 4.222 -15.912 1.00 95.62 209 LYS A N 1
ATOM 1704 C CA . LYS A 1 209 ? 3.320 5.623 -16.011 1.00 95.62 209 LYS A CA 1
ATOM 1705 C C . LYS A 1 209 ? 2.912 6.194 -14.654 1.00 95.62 209 LYS A C 1
ATOM 1707 O O . LYS A 1 209 ? 3.321 7.296 -14.328 1.00 95.62 209 LYS A O 1
ATOM 1712 N N . ALA A 1 210 ? 2.168 5.443 -13.846 1.00 93.69 210 ALA A N 1
ATOM 1713 C CA . ALA A 1 210 ? 1.782 5.891 -12.507 1.00 93.69 210 ALA A CA 1
ATOM 1714 C C . ALA A 1 210 ? 2.987 6.004 -11.553 1.00 93.69 210 ALA A C 1
ATOM 1716 O O . ALA A 1 210 ? 3.079 6.939 -10.760 1.00 93.69 210 ALA A O 1
ATOM 1717 N N . ILE A 1 211 ? 3.964 5.096 -11.672 1.00 92.50 211 ILE A N 1
ATOM 1718 C CA . ILE A 1 211 ? 5.222 5.148 -10.917 1.00 92.50 211 ILE A CA 1
ATOM 1719 C C . ILE A 1 211 ? 5.987 6.446 -11.193 1.00 92.50 211 ILE A C 1
ATOM 1721 O O . ILE A 1 211 ? 6.637 6.957 -10.282 1.00 92.50 211 ILE A O 1
ATOM 1725 N N . ASN A 1 212 ? 5.893 6.999 -12.405 1.00 90.12 212 ASN A N 1
ATOM 1726 C CA . ASN A 1 212 ? 6.538 8.256 -12.772 1.00 90.12 212 ASN A CA 1
ATOM 1727 C C . ASN A 1 212 ? 6.171 9.414 -11.826 1.00 90.12 212 ASN A C 1
ATOM 1729 O O . ASN A 1 212 ? 7.044 10.174 -11.398 1.00 90.12 212 ASN A O 1
ATOM 1733 N N . GLU A 1 213 ? 4.899 9.470 -11.434 1.00 87.81 213 GLU A N 1
ATOM 1734 C CA . GLU A 1 213 ? 4.316 10.519 -10.592 1.00 87.81 213 GLU A CA 1
ATOM 1735 C C . GLU A 1 213 ? 4.626 10.329 -9.092 1.00 87.81 213 GLU A C 1
ATOM 1737 O O . GLU A 1 213 ? 4.389 11.218 -8.273 1.00 87.81 213 GLU A O 1
ATOM 1742 N N . ILE A 1 214 ? 5.214 9.190 -8.695 1.00 85.19 214 ILE A N 1
ATOM 1743 C CA . ILE A 1 214 ? 5.604 8.947 -7.301 1.00 85.19 214 ILE A CA 1
ATOM 1744 C C . ILE A 1 214 ? 6.759 9.879 -6.909 1.00 85.19 214 ILE A C 1
ATOM 1746 O O . ILE A 1 214 ? 7.867 9.799 -7.444 1.00 85.19 214 ILE A O 1
ATOM 1750 N N . SER A 1 215 ? 6.532 10.700 -5.882 1.00 82.38 215 SER A N 1
ATOM 1751 C CA . SER A 1 215 ? 7.534 11.634 -5.347 1.00 82.38 215 SER A CA 1
ATOM 1752 C C . SER A 1 215 ? 8.700 10.945 -4.621 1.00 82.38 215 SER A C 1
ATOM 1754 O O . SER A 1 215 ? 9.834 11.428 -4.637 1.00 82.38 215 SER A O 1
ATOM 1756 N N . SER A 1 216 ? 8.452 9.799 -3.979 1.00 83.50 216 SER A N 1
ATOM 1757 C CA . SER A 1 216 ? 9.475 9.035 -3.259 1.00 83.50 216 SER A CA 1
ATOM 1758 C C . SER A 1 216 ? 10.376 8.251 -4.221 1.00 83.50 216 SER A C 1
ATOM 1760 O O . SER A 1 216 ? 9.996 7.202 -4.740 1.00 83.50 216 SER A O 1
ATOM 1762 N N . ASN A 1 217 ? 11.614 8.719 -4.401 1.00 85.19 217 ASN A N 1
ATOM 1763 C CA . ASN A 1 217 ? 12.615 8.059 -5.248 1.00 85.19 217 ASN A CA 1
ATOM 1764 C C . ASN A 1 217 ? 12.959 6.629 -4.809 1.00 85.19 217 ASN A C 1
ATOM 1766 O O . ASN A 1 217 ? 13.132 5.755 -5.652 1.00 85.19 217 ASN A O 1
ATOM 1770 N N . SER A 1 218 ? 13.048 6.373 -3.502 1.00 83.12 218 SER A N 1
ATOM 1771 C CA . SER A 1 218 ? 13.317 5.026 -2.982 1.00 83.12 218 SER A CA 1
ATOM 1772 C C . SER A 1 218 ? 12.172 4.060 -3.295 1.00 83.12 218 SER A C 1
ATOM 1774 O O . SER A 1 218 ? 12.414 2.918 -3.690 1.00 83.12 218 SER A O 1
ATOM 1776 N N . THR A 1 219 ? 10.926 4.533 -3.182 1.00 86.62 219 THR A N 1
ATOM 1777 C CA . THR A 1 219 ? 9.729 3.771 -3.557 1.00 86.62 219 THR A CA 1
ATOM 1778 C C . THR A 1 219 ? 9.722 3.480 -5.055 1.00 86.62 219 THR A C 1
ATOM 1780 O O . THR A 1 219 ? 9.623 2.322 -5.453 1.00 86.62 219 THR A O 1
ATOM 1783 N N . LYS A 1 220 ? 9.916 4.518 -5.880 1.00 90.56 220 LYS A N 1
ATOM 1784 C CA . LYS A 1 220 ? 10.004 4.421 -7.343 1.00 90.56 220 LYS A CA 1
ATOM 1785 C C . LYS A 1 220 ? 11.064 3.403 -7.774 1.00 90.56 220 LYS A C 1
ATOM 1787 O O . LYS A 1 220 ? 10.747 2.453 -8.482 1.00 90.56 220 LYS A O 1
ATOM 1792 N N . GLY A 1 221 ? 12.297 3.538 -7.282 1.00 91.56 221 GLY A N 1
ATOM 1793 C CA . GLY A 1 221 ? 13.400 2.631 -7.611 1.00 91.56 221 GLY A CA 1
ATOM 1794 C C . GLY A 1 221 ? 13.129 1.184 -7.195 1.00 91.56 221 GLY A C 1
ATOM 1795 O O . GLY A 1 221 ? 13.444 0.259 -7.941 1.00 91.56 221 GLY A O 1
ATOM 1796 N N . THR A 1 222 ? 12.505 0.973 -6.033 1.00 91.06 222 THR A N 1
ATOM 1797 C CA . THR A 1 222 ? 12.130 -0.370 -5.564 1.00 91.06 222 THR A CA 1
ATOM 1798 C C . THR A 1 222 ? 11.096 -1.012 -6.484 1.00 91.06 222 THR A C 1
ATOM 1800 O O . THR A 1 222 ? 11.341 -2.107 -6.986 1.00 91.06 222 THR A O 1
ATOM 1803 N N . LEU A 1 223 ? 9.997 -0.312 -6.778 1.00 94.00 223 LEU A N 1
ATOM 1804 C CA . LEU A 1 223 ? 8.929 -0.818 -7.645 1.00 94.00 223 LEU A CA 1
ATOM 1805 C C . LEU A 1 223 ? 9.426 -1.099 -9.069 1.00 94.00 223 LEU A C 1
ATOM 1807 O O . LEU A 1 223 ? 9.086 -2.129 -9.642 1.00 94.00 223 LEU A O 1
ATOM 1811 N N . LEU A 1 224 ? 10.275 -0.229 -9.629 1.00 96.38 224 LEU A N 1
ATOM 1812 C CA . LEU A 1 224 ? 10.884 -0.450 -10.944 1.00 96.38 224 LEU A CA 1
ATOM 1813 C C . LEU A 1 224 ? 11.713 -1.740 -10.960 1.00 96.38 224 LEU A C 1
ATOM 1815 O O . LEU A 1 224 ? 11.538 -2.585 -11.836 1.00 96.38 224 LEU A O 1
ATOM 1819 N N . ARG A 1 225 ? 12.577 -1.948 -9.962 1.00 95.06 225 ARG A N 1
ATOM 1820 C CA . ARG A 1 225 ? 13.372 -3.184 -9.864 1.00 95.06 225 ARG A CA 1
ATOM 1821 C C . ARG A 1 225 ? 12.499 -4.429 -9.681 1.00 95.06 225 ARG A C 1
ATOM 1823 O O . ARG A 1 225 ? 12.821 -5.472 -10.248 1.00 95.06 225 ARG A O 1
ATOM 1830 N N . GLU A 1 226 ? 11.398 -4.334 -8.937 1.00 94.50 226 GLU A N 1
ATOM 1831 C CA . GLU A 1 226 ? 10.421 -5.424 -8.798 1.00 94.50 226 GLU A CA 1
ATOM 1832 C C . GLU A 1 226 ? 9.722 -5.741 -10.129 1.00 94.50 226 GLU A C 1
ATOM 1834 O O . GLU A 1 226 ? 9.635 -6.914 -10.503 1.00 94.50 226 GLU A O 1
ATOM 1839 N N . ILE A 1 227 ? 9.302 -4.716 -10.882 1.00 96.69 227 ILE A N 1
ATOM 1840 C CA . ILE A 1 227 ? 8.721 -4.884 -12.221 1.00 96.69 227 ILE A CA 1
ATOM 1841 C C . ILE A 1 227 ? 9.715 -5.585 -13.143 1.00 96.69 227 ILE A C 1
ATOM 1843 O O . ILE A 1 227 ? 9.375 -6.587 -13.767 1.00 96.69 227 ILE A O 1
ATOM 1847 N N . LEU A 1 228 ? 10.955 -5.102 -13.185 1.00 96.25 228 LEU A N 1
ATOM 1848 C CA . LEU A 1 228 ? 12.002 -5.666 -14.026 1.00 96.25 228 LEU A CA 1
ATOM 1849 C C . LEU A 1 228 ? 12.276 -7.142 -13.701 1.00 96.25 228 LEU A C 1
ATOM 1851 O O . LEU A 1 228 ? 12.495 -7.956 -14.597 1.00 96.25 228 LEU A O 1
ATOM 1855 N N . ASN A 1 229 ? 12.253 -7.500 -12.417 1.00 95.06 229 ASN A N 1
ATOM 1856 C CA . ASN A 1 229 ? 12.457 -8.875 -11.979 1.00 95.06 229 ASN A CA 1
ATOM 1857 C C . ASN A 1 229 ? 11.293 -9.798 -12.379 1.00 95.06 229 ASN A C 1
ATOM 1859 O O . ASN A 1 229 ? 11.523 -10.945 -12.751 1.00 95.06 229 ASN A O 1
ATOM 1863 N N . LYS A 1 230 ? 10.049 -9.313 -12.302 1.00 95.00 230 LYS A N 1
ATOM 1864 C CA . LYS A 1 230 ? 8.846 -10.143 -12.467 1.00 95.00 230 LYS A CA 1
ATOM 1865 C C . LYS A 1 230 ? 8.312 -10.198 -13.900 1.00 95.00 230 LYS A C 1
ATOM 1867 O O . LYS A 1 230 ? 7.716 -11.206 -14.273 1.00 95.00 230 LYS A O 1
ATOM 1872 N N . TYR A 1 231 ? 8.505 -9.144 -14.688 1.00 95.88 231 TYR A N 1
ATOM 1873 C CA . TYR A 1 231 ? 7.893 -8.997 -16.007 1.00 95.88 231 TYR A CA 1
ATOM 1874 C C . TYR A 1 231 ? 8.944 -8.916 -17.115 1.00 95.88 231 TYR A C 1
ATOM 1876 O O . TYR A 1 231 ? 10.001 -8.296 -16.965 1.00 95.88 231 TYR A O 1
ATOM 1884 N N . GLU A 1 232 ? 8.643 -9.554 -18.244 1.00 95.06 232 GLU A N 1
ATOM 1885 C CA . GLU A 1 232 ? 9.359 -9.326 -19.499 1.00 95.06 232 GLU A CA 1
ATOM 1886 C C . GLU A 1 232 ? 8.823 -8.052 -20.148 1.00 95.06 232 GLU A C 1
ATOM 1888 O O . GLU A 1 232 ? 7.608 -7.882 -20.279 1.00 95.06 232 GLU A O 1
ATOM 1893 N N . LEU A 1 233 ? 9.735 -7.165 -20.532 1.00 95.75 233 LEU A N 1
ATOM 1894 C CA . LEU A 1 233 ? 9.424 -5.890 -21.157 1.00 95.75 233 LEU A CA 1
ATOM 1895 C C . LEU A 1 233 ? 9.675 -6.021 -22.660 1.00 95.75 233 LEU A C 1
ATOM 1897 O O . LEU A 1 233 ? 10.713 -6.522 -23.078 1.00 95.75 233 LEU A O 1
ATOM 1901 N N . ASP A 1 234 ? 8.706 -5.604 -23.464 1.00 94.38 234 ASP A N 1
ATOM 1902 C CA . ASP A 1 234 ? 8.903 -5.329 -24.890 1.00 94.38 234 ASP A CA 1
ATOM 1903 C C . ASP A 1 234 ? 9.433 -3.904 -25.100 1.00 94.38 234 ASP A C 1
ATOM 1905 O O . ASP A 1 234 ? 9.554 -3.137 -24.147 1.00 94.38 234 ASP A O 1
ATOM 1909 N N . SER A 1 235 ? 9.730 -3.530 -26.343 1.00 93.88 235 SER A N 1
ATOM 1910 C CA . SER A 1 235 ? 10.350 -2.244 -26.684 1.00 93.88 235 SER A CA 1
ATOM 1911 C C . SER A 1 235 ? 9.587 -1.049 -26.094 1.00 93.88 235 SER A C 1
ATOM 1913 O O . SER A 1 235 ? 10.182 -0.164 -25.485 1.00 93.88 235 SER A O 1
ATOM 1915 N N . TYR A 1 236 ? 8.252 -1.056 -26.180 1.00 95.12 236 TYR A N 1
ATOM 1916 C CA . TYR A 1 236 ? 7.429 0.037 -25.658 1.00 95.12 236 TYR A CA 1
ATOM 1917 C C . TYR A 1 236 ? 7.387 0.071 -24.123 1.00 95.12 236 TYR A C 1
ATOM 1919 O O . TYR A 1 236 ? 7.455 1.138 -23.517 1.00 95.12 236 TYR A O 1
ATOM 1927 N N . SER A 1 237 ? 7.287 -1.080 -23.455 1.00 96.00 237 SER A N 1
ATOM 1928 C CA . SER A 1 237 ? 7.340 -1.115 -21.987 1.00 96.00 237 SER A CA 1
ATOM 1929 C C . SER A 1 237 ? 8.747 -0.856 -21.433 1.00 96.00 237 SER A C 1
ATOM 1931 O O . SER A 1 237 ? 8.855 -0.295 -20.343 1.00 96.00 237 SER A O 1
ATOM 1933 N N . MET A 1 238 ? 9.813 -1.170 -22.180 1.00 96.62 238 MET A N 1
ATOM 1934 C CA . MET A 1 238 ? 11.182 -0.743 -21.868 1.00 96.62 238 MET A CA 1
ATOM 1935 C C . MET A 1 238 ? 11.333 0.776 -21.962 1.00 96.62 238 MET A C 1
ATOM 1937 O O . MET A 1 238 ? 11.873 1.370 -21.034 1.00 96.62 238 MET A O 1
ATOM 1941 N N . GLU A 1 239 ? 10.808 1.407 -23.016 1.00 95.81 239 GLU A N 1
ATOM 1942 C CA . GLU A 1 239 ? 10.774 2.872 -23.151 1.00 95.81 239 GLU A CA 1
ATOM 1943 C C . GLU A 1 239 ? 10.102 3.503 -21.921 1.00 95.81 239 GLU A C 1
ATOM 1945 O O . GLU A 1 239 ? 10.709 4.306 -21.219 1.00 95.81 239 GLU A O 1
ATOM 1950 N N . LYS A 1 240 ? 8.889 3.052 -21.560 1.00 97.38 240 LYS A N 1
ATOM 1951 C CA . LYS A 1 240 ? 8.171 3.584 -20.383 1.00 97.38 240 LYS A CA 1
ATOM 1952 C C . LYS A 1 240 ? 8.863 3.283 -19.057 1.00 97.38 240 LYS A C 1
ATOM 1954 O O . LYS A 1 240 ? 8.712 4.039 -18.099 1.00 97.38 240 LYS A O 1
ATOM 1959 N N . PHE A 1 241 ? 9.606 2.183 -18.977 1.00 97.31 241 PHE A N 1
ATOM 1960 C CA . PHE A 1 241 ? 10.443 1.888 -17.823 1.00 97.31 241 PHE A CA 1
ATOM 1961 C C . PHE A 1 241 ? 11.590 2.894 -17.711 1.00 97.31 241 PHE A C 1
ATOM 1963 O O . PHE A 1 241 ? 11.810 3.434 -16.629 1.00 97.31 241 PHE A O 1
ATOM 1970 N N . LEU A 1 242 ? 12.293 3.172 -18.810 1.00 96.56 242 LEU A N 1
ATOM 1971 C CA . LEU A 1 242 ? 13.409 4.117 -18.843 1.00 96.56 242 LEU A CA 1
ATOM 1972 C C . LEU A 1 242 ? 12.941 5.561 -18.601 1.00 96.56 242 LEU A C 1
ATOM 1974 O O . LEU A 1 242 ? 13.587 6.250 -17.812 1.00 96.56 242 LEU A O 1
ATOM 1978 N N . ASP A 1 243 ? 11.775 5.959 -19.122 1.00 95.25 243 ASP A N 1
ATOM 1979 C CA . ASP A 1 243 ? 11.112 7.232 -18.784 1.00 95.25 243 ASP A CA 1
ATOM 1980 C C . ASP A 1 243 ? 10.940 7.376 -17.257 1.00 95.25 243 ASP A C 1
ATOM 1982 O O . ASP A 1 243 ? 11.280 8.394 -16.652 1.00 95.25 243 ASP A O 1
ATOM 1986 N N . ALA A 1 244 ? 10.451 6.323 -16.592 1.00 95.62 244 ALA A N 1
ATOM 1987 C CA . ALA A 1 244 ? 10.268 6.327 -15.142 1.00 95.62 244 ALA A CA 1
ATOM 1988 C C . ALA A 1 244 ? 11.604 6.312 -14.373 1.00 95.62 244 ALA A C 1
ATOM 1990 O O . ALA A 1 244 ? 11.696 6.858 -13.271 1.00 95.62 244 ALA A O 1
ATOM 1991 N N . VAL A 1 245 ? 12.660 5.707 -14.927 1.00 95.25 245 VAL A N 1
ATOM 1992 C CA . VAL A 1 245 ? 14.013 5.783 -14.352 1.00 95.25 245 VAL A CA 1
ATOM 1993 C C . VAL A 1 245 ? 14.571 7.204 -14.460 1.00 95.25 245 VAL A C 1
ATOM 1995 O O . VAL A 1 245 ? 15.234 7.664 -13.527 1.00 95.25 245 VAL A O 1
ATOM 1998 N N . GLU A 1 246 ? 14.289 7.928 -15.544 1.00 93.06 246 GLU A N 1
ATOM 1999 C CA . GLU A 1 246 ? 14.747 9.307 -15.740 1.00 93.06 246 GLU A CA 1
ATOM 2000 C C . GLU A 1 246 ? 14.265 10.238 -14.622 1.00 93.06 246 GLU A C 1
ATOM 2002 O O . GLU A 1 246 ? 15.007 11.107 -14.155 1.00 93.06 246 GLU A O 1
ATOM 2007 N N . THR A 1 247 ? 13.057 10.008 -14.107 1.00 91.38 247 THR A N 1
ATOM 2008 C CA . THR A 1 247 ? 12.481 10.832 -13.039 1.00 91.38 247 THR A CA 1
ATOM 2009 C C . THR A 1 247 ? 12.977 10.482 -11.636 1.00 91.38 247 THR A C 1
ATOM 2011 O O . THR A 1 247 ? 12.568 11.121 -10.663 1.00 91.38 247 THR A O 1
ATOM 2014 N N . LEU A 1 248 ? 13.896 9.517 -11.496 1.00 86.81 248 LEU A N 1
ATOM 2015 C CA . LEU A 1 248 ? 14.636 9.301 -10.251 1.00 86.81 248 LEU A CA 1
ATOM 2016 C C . LEU A 1 248 ? 15.672 10.411 -10.065 1.00 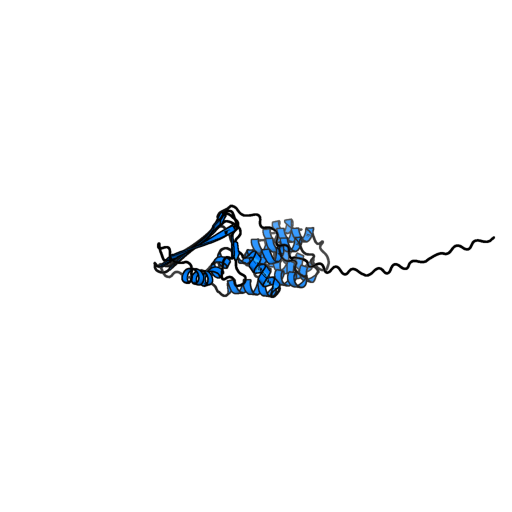86.81 248 LEU A C 1
ATOM 2018 O O . LEU A 1 248 ? 16.682 10.428 -10.764 1.00 86.81 248 LEU A O 1
ATOM 2022 N N . SER A 1 249 ? 15.479 11.322 -9.111 1.00 76.56 249 SER A N 1
ATOM 2023 C CA . SER A 1 249 ? 16.411 12.440 -8.886 1.00 76.56 249 SER A CA 1
ATOM 2024 C C . SER A 1 249 ? 17.717 12.024 -8.194 1.00 76.56 249 SER A C 1
ATOM 2026 O O . SER A 1 249 ? 18.751 12.669 -8.372 1.00 76.56 249 SER A O 1
ATOM 2028 N N . TYR A 1 250 ? 17.702 10.929 -7.425 1.00 73.31 250 TYR A N 1
ATOM 2029 C CA . TYR A 1 250 ? 18.903 10.383 -6.789 1.00 73.31 250 TYR A CA 1
ATOM 2030 C C . TYR A 1 250 ? 19.700 9.526 -7.776 1.00 73.31 250 TYR A C 1
ATOM 2032 O O . TYR A 1 250 ? 19.292 8.416 -8.121 1.00 73.31 250 TYR A O 1
ATOM 2040 N N . ASN A 1 251 ? 20.884 10.013 -8.161 1.00 75.25 251 ASN A N 1
ATOM 2041 C CA . ASN A 1 251 ? 21.781 9.325 -9.098 1.00 75.25 251 ASN A CA 1
ATOM 2042 C C . ASN A 1 251 ? 22.126 7.885 -8.665 1.00 75.25 251 ASN A C 1
ATOM 2044 O O . ASN A 1 251 ? 22.247 7.020 -9.524 1.00 75.25 251 ASN A O 1
ATOM 2048 N N . THR A 1 252 ? 22.227 7.600 -7.361 1.00 82.00 252 THR A N 1
ATOM 2049 C CA . THR A 1 252 ? 22.493 6.240 -6.857 1.00 82.00 252 THR A CA 1
ATOM 2050 C C . THR A 1 252 ? 21.324 5.283 -7.111 1.00 82.00 252 THR A C 1
ATOM 2052 O O . THR A 1 252 ? 21.539 4.173 -7.592 1.00 82.00 252 THR A O 1
ATOM 2055 N N . GLU A 1 253 ? 20.077 5.699 -6.846 1.00 84.19 253 GLU A N 1
ATOM 2056 C CA . GLU A 1 253 ? 18.889 4.874 -7.134 1.00 84.19 253 GLU A CA 1
ATOM 2057 C C . GLU A 1 253 ? 18.697 4.679 -8.636 1.00 84.19 253 GLU A C 1
ATOM 2059 O O . GLU A 1 253 ? 18.387 3.571 -9.088 1.00 84.19 253 GLU A O 1
ATOM 2064 N N . ARG A 1 254 ? 18.944 5.738 -9.414 1.00 89.81 254 ARG A N 1
ATOM 2065 C CA . ARG A 1 254 ? 18.933 5.682 -10.875 1.00 89.81 254 ARG A CA 1
ATOM 2066 C C . ARG A 1 254 ? 19.971 4.681 -11.386 1.00 89.81 254 ARG A C 1
ATOM 2068 O O . ARG A 1 254 ? 19.616 3.743 -12.091 1.00 89.81 254 ARG A O 1
ATOM 2075 N N . GLY A 1 255 ? 21.224 4.802 -10.946 1.00 89.94 255 GLY A N 1
ATOM 2076 C CA . GLY A 1 255 ? 22.311 3.903 -11.331 1.00 89.94 255 GLY A CA 1
ATOM 2077 C C . GLY A 1 255 ? 22.078 2.451 -10.906 1.00 89.94 255 GLY A C 1
ATOM 2078 O O . GLY A 1 255 ? 22.296 1.537 -11.696 1.00 89.94 255 GLY A O 1
ATOM 2079 N N . ASN A 1 256 ? 21.563 2.216 -9.694 1.00 90.38 256 ASN A N 1
ATOM 2080 C CA . ASN A 1 256 ? 21.169 0.877 -9.236 1.00 90.38 256 ASN A CA 1
ATOM 2081 C C . ASN A 1 256 ? 20.112 0.248 -10.151 1.00 90.38 256 ASN A C 1
ATOM 2083 O O . ASN A 1 256 ? 20.188 -0.939 -10.466 1.00 90.38 256 ASN A O 1
ATOM 2087 N N . THR A 1 257 ? 19.134 1.042 -10.581 1.00 94.31 257 THR A N 1
ATOM 2088 C CA . THR A 1 257 ? 18.036 0.571 -11.429 1.00 94.31 257 THR A CA 1
ATOM 2089 C C . THR A 1 257 ? 18.504 0.316 -12.865 1.00 94.31 257 THR A C 1
ATOM 2091 O O . THR A 1 257 ? 18.168 -0.722 -13.429 1.00 94.31 257 THR A O 1
ATOM 2094 N N . LEU A 1 258 ? 19.369 1.172 -13.422 1.00 95.25 258 LEU A N 1
ATOM 2095 C CA . LEU A 1 258 ? 19.989 0.954 -14.737 1.00 95.25 258 LEU A CA 1
ATOM 2096 C C . LEU A 1 258 ? 20.911 -0.271 -14.760 1.00 95.25 258 LEU A C 1
ATOM 2098 O O . LEU A 1 258 ? 20.875 -1.052 -15.706 1.00 95.25 258 LEU A O 1
ATOM 2102 N N . ARG A 1 259 ? 21.693 -0.507 -13.698 1.00 94.38 259 ARG A N 1
ATOM 2103 C CA . ARG A 1 259 ? 22.482 -1.743 -13.565 1.00 94.38 259 ARG A CA 1
ATOM 2104 C C . ARG A 1 259 ? 21.597 -2.986 -13.548 1.00 94.38 259 ARG A C 1
ATOM 2106 O O . ARG A 1 259 ? 21.935 -3.991 -14.169 1.00 94.38 259 ARG A O 1
ATOM 2113 N N . ALA A 1 260 ? 20.470 -2.928 -12.835 1.00 95.12 260 ALA A N 1
ATOM 2114 C CA . ALA A 1 260 ? 19.506 -4.021 -12.838 1.00 95.12 260 ALA A CA 1
ATOM 2115 C C . ALA A 1 260 ? 18.953 -4.254 -14.253 1.00 95.12 260 ALA A C 1
ATOM 2117 O O . ALA A 1 260 ? 18.885 -5.405 -14.682 1.00 95.12 260 ALA A O 1
ATOM 2118 N N . PHE A 1 261 ? 18.635 -3.178 -14.985 1.00 96.94 261 PHE A N 1
ATOM 2119 C CA . PHE A 1 261 ? 18.188 -3.236 -16.379 1.00 96.94 261 PHE A CA 1
ATOM 2120 C C . PHE A 1 261 ? 19.212 -3.942 -17.274 1.00 96.94 261 PHE A C 1
ATOM 2122 O O . PHE A 1 261 ? 18.869 -4.948 -17.888 1.00 96.94 261 PHE A O 1
ATOM 2129 N N . LEU A 1 262 ? 20.481 -3.516 -17.256 1.00 95.62 262 LEU A N 1
ATOM 2130 C CA . LEU A 1 262 ? 21.557 -4.118 -18.060 1.00 95.62 262 LEU A CA 1
ATOM 2131 C C . LEU A 1 262 ? 21.812 -5.595 -17.748 1.00 95.62 262 LEU A C 1
ATOM 2133 O O . LEU A 1 262 ? 22.221 -6.361 -18.617 1.00 95.62 262 LEU A O 1
ATOM 2137 N N . LYS A 1 263 ? 21.568 -6.016 -16.503 1.00 95.12 263 LYS A N 1
ATOM 2138 C CA . LYS A 1 263 ? 21.675 -7.428 -16.119 1.00 95.12 263 LYS A CA 1
ATOM 2139 C C . LYS A 1 263 ? 20.627 -8.296 -16.826 1.00 95.12 263 LYS A C 1
ATOM 2141 O O . LYS A 1 263 ? 20.867 -9.489 -17.003 1.00 95.12 263 LYS A O 1
ATOM 2146 N N . LYS A 1 264 ? 19.472 -7.724 -17.180 1.00 96.38 264 LYS A N 1
ATOM 2147 C CA . LYS A 1 264 ? 18.360 -8.436 -17.819 1.00 96.38 264 LYS A CA 1
ATOM 2148 C C . LYS A 1 264 ? 18.323 -8.232 -19.335 1.00 96.38 264 LYS A C 1
ATOM 2150 O O . LYS A 1 264 ? 18.103 -9.200 -20.057 1.00 96.38 264 LYS A O 1
ATOM 2155 N N . TYR A 1 265 ? 18.567 -7.013 -19.804 1.00 95.88 265 TYR A N 1
ATOM 2156 C CA . TYR A 1 265 ? 18.470 -6.639 -21.212 1.00 95.88 265 TYR A CA 1
ATOM 2157 C C . TYR A 1 265 ? 19.798 -6.054 -21.705 1.00 95.88 265 TYR A C 1
ATOM 2159 O O . TYR A 1 265 ? 20.199 -4.977 -21.254 1.00 95.88 265 TYR A O 1
ATOM 2167 N N . PRO A 1 266 ? 20.494 -6.743 -22.628 1.00 93.88 266 PRO A N 1
ATOM 2168 C CA . PRO A 1 266 ? 21.608 -6.154 -23.357 1.00 93.88 266 PRO A CA 1
ATOM 2169 C C . PRO A 1 266 ? 21.167 -4.894 -24.109 1.00 93.88 266 PRO A C 1
ATOM 2171 O O . PRO A 1 266 ? 20.029 -4.806 -24.573 1.00 93.88 266 PRO A O 1
ATOM 2174 N N . LEU A 1 267 ? 22.082 -3.935 -24.255 1.00 94.75 267 LEU A N 1
ATOM 2175 C CA . LEU A 1 267 ? 21.802 -2.742 -25.048 1.00 94.75 267 LEU A CA 1
ATOM 2176 C C . LEU A 1 267 ? 21.753 -3.078 -26.538 1.00 94.75 267 LEU A C 1
ATOM 2178 O O . LEU A 1 267 ? 22.665 -3.717 -27.069 1.00 94.75 267 LEU A O 1
ATOM 2182 N N . ASP A 1 268 ? 20.716 -2.597 -27.211 1.00 93.12 268 ASP A N 1
ATOM 2183 C CA . ASP A 1 268 ? 20.507 -2.761 -28.644 1.00 93.12 268 ASP A CA 1
ATOM 2184 C C . ASP A 1 268 ? 19.853 -1.515 -29.267 1.00 93.12 268 ASP A C 1
ATOM 2186 O O . ASP A 1 268 ? 19.733 -0.459 -28.645 1.00 93.12 268 ASP A O 1
ATOM 2190 N N . HIS A 1 269 ? 19.467 -1.607 -30.538 1.00 90.50 269 HIS A N 1
ATOM 2191 C CA . HIS A 1 269 ? 18.863 -0.493 -31.265 1.00 90.50 269 HIS A CA 1
ATOM 2192 C C . HIS A 1 269 ? 17.486 -0.047 -30.742 1.00 90.50 269 HIS A C 1
ATOM 2194 O O . HIS A 1 269 ? 17.060 1.049 -31.103 1.00 90.50 269 HIS A O 1
ATOM 2200 N N . GLU A 1 270 ? 16.802 -0.858 -29.930 1.00 89.31 270 GLU A N 1
ATOM 2201 C CA . GLU A 1 270 ? 15.463 -0.557 -29.412 1.00 89.31 270 GLU A CA 1
ATOM 2202 C C . GLU A 1 270 ? 15.500 0.162 -28.064 1.00 89.31 270 GLU A C 1
ATOM 2204 O O . GLU A 1 270 ? 14.560 0.883 -27.754 1.00 89.31 270 GLU A O 1
ATOM 2209 N N . ASN A 1 271 ? 16.556 -0.031 -27.263 1.00 92.44 271 ASN A N 1
ATOM 2210 C CA . ASN A 1 271 ? 16.631 0.510 -25.899 1.00 92.44 271 ASN A CA 1
ATOM 2211 C C . ASN A 1 271 ? 17.827 1.444 -25.640 1.00 92.44 271 ASN A C 1
ATOM 2213 O O . ASN A 1 271 ? 17.861 2.142 -24.625 1.00 92.44 271 ASN A O 1
ATOM 2217 N N . SER A 1 272 ? 18.833 1.457 -26.523 1.00 93.88 272 SER A N 1
ATOM 2218 C CA . SER A 1 272 ? 20.089 2.168 -26.255 1.00 93.88 272 SER A CA 1
ATOM 2219 C C . SER A 1 272 ? 19.925 3.682 -26.207 1.00 93.88 272 SER A C 1
ATOM 2221 O O . SER A 1 272 ? 20.587 4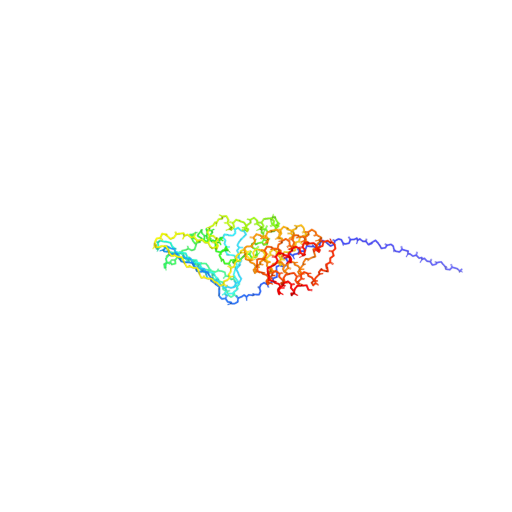.322 -25.394 1.00 93.88 272 SER A O 1
ATOM 2223 N N . ARG A 1 273 ? 19.057 4.267 -27.041 1.00 93.50 273 ARG A N 1
ATOM 2224 C CA . ARG A 1 273 ? 18.854 5.721 -27.078 1.00 93.50 273 ARG A CA 1
ATOM 2225 C C . ARG A 1 273 ? 18.330 6.219 -25.737 1.00 93.50 273 ARG A C 1
ATOM 2227 O O . ARG A 1 273 ? 19.007 7.002 -25.081 1.00 93.50 273 ARG A O 1
ATOM 2234 N N . GLU A 1 274 ? 17.186 5.700 -25.313 1.00 94.19 274 GLU A N 1
ATOM 2235 C CA . GLU A 1 274 ? 16.516 6.074 -24.072 1.00 94.19 274 GLU A CA 1
ATOM 2236 C C . GLU A 1 274 ? 17.424 5.772 -22.871 1.00 94.19 274 GLU A C 1
ATOM 2238 O O . GLU A 1 274 ? 17.553 6.583 -21.956 1.00 94.19 274 GLU A O 1
ATOM 2243 N N . PHE A 1 275 ? 18.148 4.647 -22.895 1.00 94.81 275 PHE A N 1
ATOM 2244 C CA . PHE A 1 275 ? 19.117 4.317 -21.851 1.00 94.81 275 PHE A CA 1
ATOM 2245 C C . PHE A 1 275 ? 20.225 5.375 -21.731 1.00 94.81 275 PHE A C 1
ATOM 2247 O O . PHE A 1 275 ? 20.548 5.826 -20.626 1.00 94.81 275 PHE A O 1
ATOM 2254 N N . PHE A 1 276 ? 20.822 5.782 -22.854 1.00 93.06 276 PHE A N 1
ATOM 2255 C CA . PHE A 1 276 ? 21.883 6.787 -22.851 1.00 93.06 276 PHE A CA 1
ATOM 2256 C C . PHE A 1 276 ? 21.364 8.199 -22.565 1.00 93.06 276 PHE A C 1
ATOM 2258 O O . PHE A 1 276 ? 22.104 8.975 -21.958 1.00 93.06 276 PHE A O 1
ATOM 2265 N N . ASP A 1 277 ? 20.113 8.515 -22.897 1.00 92.06 277 ASP A N 1
ATOM 2266 C CA . ASP A 1 277 ? 19.470 9.775 -22.508 1.00 92.06 277 ASP A CA 1
ATOM 2267 C C . ASP A 1 277 ? 19.361 9.875 -20.974 1.00 92.06 277 ASP A C 1
ATOM 2269 O O . ASP A 1 277 ? 19.805 10.863 -20.374 1.00 92.06 277 ASP A O 1
ATOM 2273 N N . VAL A 1 278 ? 18.926 8.796 -20.309 1.00 92.44 278 VAL A N 1
ATOM 2274 C CA . VAL A 1 278 ? 18.865 8.719 -18.837 1.00 92.44 278 VAL A CA 1
ATOM 2275 C C . VAL A 1 278 ? 20.250 8.908 -18.195 1.00 92.44 278 VAL A C 1
ATOM 2277 O O . VAL A 1 278 ? 20.386 9.625 -17.192 1.00 92.44 278 VAL A O 1
ATOM 2280 N N . ILE A 1 279 ? 21.292 8.287 -18.765 1.00 89.81 279 ILE A N 1
ATOM 2281 C CA . ILE A 1 279 ? 22.695 8.453 -18.340 1.00 89.81 279 ILE A CA 1
ATOM 2282 C C . ILE A 1 279 ? 23.184 9.887 -18.576 1.00 89.81 279 ILE A C 1
ATOM 2284 O O . ILE A 1 279 ? 23.882 10.463 -17.732 1.00 89.81 279 ILE A O 1
ATOM 2288 N N . GLY A 1 280 ? 22.830 10.478 -19.718 1.00 87.69 280 GLY A N 1
ATOM 2289 C CA . GLY A 1 280 ? 23.154 11.852 -20.082 1.00 87.69 280 GLY A CA 1
ATOM 2290 C C . GLY A 1 280 ? 22.661 12.837 -19.025 1.00 87.69 280 GLY A C 1
ATOM 2291 O O . GLY A 1 280 ? 23.440 13.677 -18.567 1.00 87.69 280 GLY A O 1
ATOM 2292 N N . GLY A 1 281 ? 21.426 12.639 -18.555 1.00 85.81 281 GLY A N 1
ATOM 2293 C CA . GLY A 1 281 ? 20.785 13.434 -17.507 1.00 85.81 281 GLY A CA 1
ATOM 2294 C C . GLY A 1 281 ? 21.321 13.225 -16.083 1.00 85.81 281 GLY A C 1
ATOM 2295 O O . GLY A 1 281 ? 20.915 13.951 -15.175 1.00 85.81 281 GLY A O 1
ATOM 2296 N N . MET A 1 282 ? 22.213 12.258 -15.834 1.00 85.56 282 MET A N 1
ATOM 2297 C CA . MET A 1 282 ? 22.851 12.112 -14.517 1.00 85.56 282 MET A CA 1
ATOM 2298 C C . MET A 1 282 ? 23.898 13.213 -14.299 1.00 85.56 282 MET A C 1
ATOM 2300 O O . MET A 1 282 ? 24.641 13.577 -15.208 1.00 85.56 282 MET A O 1
ATOM 2304 N N . SER A 1 283 ? 24.008 13.737 -13.079 1.00 83.19 283 SER A N 1
ATOM 2305 C CA . SER A 1 283 ? 24.961 14.819 -12.765 1.00 83.19 283 SER A CA 1
ATOM 2306 C C . SER A 1 283 ? 26.280 14.332 -12.154 1.00 83.19 283 SER A C 1
ATOM 2308 O O . SER A 1 283 ? 27.269 15.062 -12.167 1.00 83.19 283 SER A O 1
ATOM 2310 N N . ILE A 1 284 ? 26.326 13.099 -11.634 1.00 80.94 284 ILE A N 1
ATOM 2311 C CA . ILE A 1 284 ? 27.497 12.548 -10.936 1.00 80.94 284 ILE A CA 1
ATOM 2312 C C . ILE A 1 284 ? 28.249 11.572 -11.848 1.00 80.94 284 ILE A C 1
ATOM 2314 O O . ILE A 1 284 ? 27.780 10.468 -12.116 1.00 80.94 284 ILE A O 1
ATOM 2318 N N . ASN A 1 285 ? 29.451 11.957 -12.283 1.00 80.62 285 ASN A N 1
ATOM 2319 C CA . ASN A 1 285 ? 30.267 11.162 -13.211 1.00 80.62 285 ASN A CA 1
ATOM 2320 C C . ASN A 1 285 ? 30.684 9.793 -12.653 1.00 80.62 285 ASN A C 1
ATOM 2322 O O . ASN A 1 285 ? 30.724 8.826 -13.409 1.00 80.62 285 ASN A O 1
ATOM 2326 N N . SER A 1 286 ? 30.956 9.682 -11.348 1.00 80.19 286 SER A N 1
ATOM 2327 C CA . SER A 1 286 ? 31.270 8.387 -10.727 1.00 80.19 286 SER A CA 1
ATOM 2328 C C . SER A 1 286 ? 30.080 7.427 -10.771 1.00 80.19 286 SER A C 1
ATOM 2330 O O . SER A 1 286 ? 30.266 6.243 -11.014 1.00 80.19 286 SER A O 1
ATOM 2332 N N . GLU A 1 287 ? 28.850 7.928 -10.615 1.00 81.81 287 GLU A N 1
ATOM 2333 C CA . GLU A 1 287 ? 27.644 7.104 -10.739 1.00 81.81 287 GLU A CA 1
ATOM 2334 C C . GLU A 1 287 ? 27.396 6.678 -12.188 1.00 81.81 287 GLU A C 1
ATOM 2336 O O . GLU A 1 287 ? 27.032 5.528 -12.407 1.00 81.81 287 GLU A O 1
ATOM 2341 N N . LYS A 1 288 ? 27.665 7.546 -13.178 1.00 82.75 288 LYS A N 1
ATOM 2342 C CA . LYS A 1 288 ? 27.640 7.156 -14.603 1.00 82.75 288 LYS A CA 1
ATOM 2343 C C . LYS A 1 288 ? 28.630 6.028 -14.887 1.00 82.75 288 LYS A C 1
ATOM 2345 O O . LYS A 1 288 ? 28.263 5.024 -15.486 1.00 82.75 288 LYS A O 1
ATOM 2350 N N . CYS A 1 289 ? 29.866 6.182 -14.410 1.00 79.50 289 CYS A N 1
ATOM 2351 C CA . CYS A 1 289 ? 30.924 5.185 -14.564 1.00 79.50 289 CYS A CA 1
ATOM 2352 C C . CYS A 1 289 ? 30.604 3.863 -13.852 1.00 79.50 289 CYS A C 1
ATOM 2354 O O . CYS A 1 289 ? 31.116 2.828 -14.240 1.00 79.50 289 CYS A O 1
ATOM 2356 N N . ASN A 1 290 ? 29.766 3.874 -12.815 1.00 83.12 290 ASN A N 1
ATOM 2357 C CA . ASN A 1 290 ? 29.342 2.644 -12.147 1.00 83.12 290 ASN A CA 1
ATOM 2358 C C . ASN A 1 290 ? 28.216 1.918 -12.900 1.00 83.12 290 ASN A C 1
ATOM 2360 O O . ASN A 1 290 ? 27.765 0.868 -12.441 1.00 83.12 290 ASN A O 1
ATOM 2364 N N . VAL A 1 291 ? 27.670 2.498 -13.970 1.00 83.31 291 VAL A N 1
ATOM 2365 C CA . VAL A 1 291 ? 26.624 1.877 -14.797 1.00 83.31 291 VAL A CA 1
ATOM 2366 C C . VAL A 1 291 ? 27.191 1.353 -16.118 1.00 83.31 291 VAL A C 1
ATOM 2368 O O . VAL A 1 291 ? 26.765 0.286 -16.552 1.00 83.31 291 VAL A O 1
ATOM 2371 N N . ILE A 1 292 ? 28.118 2.100 -16.727 1.00 78.31 292 ILE A N 1
ATOM 2372 C CA . ILE A 1 292 ? 28.813 1.779 -17.989 1.00 78.31 292 ILE A CA 1
ATOM 2373 C C . ILE A 1 292 ? 30.050 0.928 -17.702 1.00 78.31 292 ILE A C 1
ATOM 2375 O O . ILE A 1 292 ? 30.255 -0.072 -18.423 1.00 78.31 292 ILE A O 1
#